Protein 4DS3 (pdb70)

Radius of gyration: 16.78 Å; Cα contacts (8 Å, |Δi|>4): 372; chains: 1; bounding box: 39×40×47 Å

Structure (mmCIF, N/CA/C/O backbone):
data_4DS3
#
_entry.id   4DS3
#
_cell.length_a   55.595
_cell.length_b   134.063
_cell.length_c   56.663
_cell.angle_alpha   90.000
_cell.angle_beta   90.000
_cell.angle_gamma   90.000
#
_symmetry.space_group_name_H-M   'C 2 2 21'
#
loop_
_entity.id
_entity.type
_entity.pdbx_description
1 polymer 'Phosphoribosylglycinamide formyltransferase'
2 non-polymer 'SULFATE ION'
3 non-polymer 'CHLORIDE ION'
4 non-polymer GLYCEROL
5 water water
#
loop_
_atom_site.group_PDB
_atom_site.id
_atom_site.type_symbol
_atom_site.label_atom_id
_atom_site.label_alt_id
_atom_site.label_comp_id
_atom_site.label_asym_id
_atom_site.label_entity_id
_atom_site.label_seq_id
_atom_site.pdbx_PDB_ins_code
_atom_site.Cartn_x
_atom_site.Cartn_y
_atom_site.Cartn_z
_atom_site.occupancy
_atom_site.B_iso_or_equiv
_atom_site.auth_seq_id
_atom_site.auth_comp_id
_atom_site.auth_asym_id
_atom_site.auth_atom_id
_atom_site.pdbx_PDB_model_num
ATOM 1 N N . LYS A 1 6 ? 15.593 3.944 45.186 1.00 59.01 2 LYS A N 1
ATOM 2 C CA . LYS A 1 6 ? 14.500 4.870 44.768 1.00 55.85 2 LYS A CA 1
ATOM 3 C C . LYS A 1 6 ? 14.837 5.583 43.433 1.00 52.06 2 LYS A C 1
ATOM 4 O O . LYS A 1 6 ? 15.870 6.269 43.336 1.00 52.87 2 LYS A O 1
ATOM 6 N N . ARG A 1 7 ? 13.971 5.398 42.420 1.00 46.20 3 ARG A N 1
ATOM 7 C CA . ARG A 1 7 ? 14.099 6.035 41.084 1.00 40.86 3 ARG A CA 1
ATOM 8 C C . ARG A 1 7 ? 13.924 7.568 41.131 1.00 38.20 3 ARG A C 1
ATOM 9 O O . ARG A 1 7 ? 13.179 8.087 41.952 1.00 37.38 3 ARG A O 1
ATOM 17 N N . ASN A 1 8 ? 14.583 8.293 40.229 1.00 34.80 4 ASN A N 1
ATOM 18 C CA . ASN A 1 8 ? 14.340 9.724 40.080 1.00 32.37 4 ASN A CA 1
ATOM 19 C C . ASN A 1 8 ? 12.946 10.026 39.574 1.00 29.01 4 ASN A C 1
ATOM 20 O O . ASN A 1 8 ? 12.496 9.399 38.637 1.00 29.12 4 ASN A O 1
ATOM 25 N N . ARG A 1 9 ? 12.217 10.924 40.238 1.00 26.41 5 ARG A N 1
ATOM 26 C CA . ARG A 1 9 ? 10.862 11.272 39.787 1.00 23.69 5 ARG A CA 1
ATOM 27 C C . ARG A 1 9 ? 10.998 12.384 38.715 1.00 22.75 5 ARG A C 1
ATOM 28 O O . ARG A 1 9 ? 11.655 13.452 38.960 1.00 22.25 5 ARG A O 1
ATOM 36 N N . VAL A 1 10 ? 10.389 12.132 37.560 1.00 21.61 6 VAL A N 1
ATOM 37 C CA . VAL A 1 10 ? 10.440 13.040 36.409 1.00 20.90 6 VAL A CA 1
ATOM 38 C C . VAL A 1 10 ? 9.081 13.608 36.009 1.00 20.70 6 VAL A C 1
ATOM 39 O O . VAL A 1 10 ? 8.046 12.869 35.928 1.00 21.22 6 VAL A O 1
ATOM 43 N N . VAL A 1 11 ? 9.050 14.927 35.733 1.00 19.53 7 VAL A N 1
ATOM 44 C CA . VAL A 1 11 ? 7.831 15.483 35.140 1.00 18.88 7 VAL A CA 1
ATOM 45 C C . VAL A 1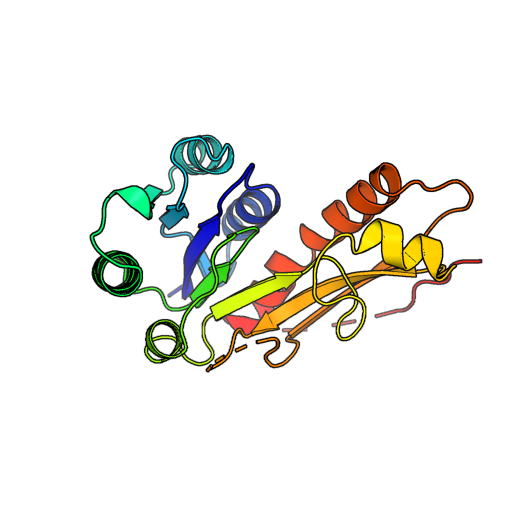 11 ? 8.198 15.937 33.740 1.00 18.29 7 VAL A C 1
ATOM 46 O O . VAL A 1 11 ? 9.270 16.564 33.556 1.00 20.01 7 VAL A O 1
ATOM 50 N N . ILE A 1 12 ? 7.431 15.520 32.738 1.00 18.79 8 ILE A N 1
ATOM 51 C CA . ILE A 1 12 ? 7.750 15.880 31.346 1.00 17.99 8 ILE A CA 1
ATOM 52 C C . ILE A 1 12 ? 6.796 16.993 30.957 1.00 19.88 8 ILE A C 1
ATOM 53 O O . ILE A 1 12 ? 5.587 16.869 31.247 1.00 20.65 8 ILE A O 1
ATOM 58 N N . PHE A 1 13 ? 7.302 18.048 30.279 1.00 20.89 9 PHE A N 1
ATOM 59 C CA . PHE A 1 13 ? 6.434 19.091 29.681 1.00 21.71 9 PHE A CA 1
ATOM 60 C C . PHE A 1 13 ? 6.346 18.944 28.175 1.00 22.51 9 PHE A C 1
ATOM 61 O O . PHE A 1 13 ? 7.396 18.692 27.471 1.00 20.28 9 PHE A O 1
ATOM 69 N N . ILE A 1 14 ? 5.111 19.151 27.648 1.00 18.54 10 ILE A N 1
ATOM 70 C CA . ILE A 1 14 ? 4.865 19.047 26.203 1.00 18.38 10 ILE A CA 1
ATOM 71 C C . ILE A 1 14 ? 3.905 20.163 25.792 1.00 19.25 10 ILE A C 1
ATOM 72 O O . ILE A 1 14 ? 3.231 20.831 26.639 1.00 19.45 10 ILE A O 1
ATOM 77 N N . SER A 1 15 ? 3.865 20.412 24.498 1.00 19.33 11 SER A N 1
ATOM 78 C CA . SER A 1 15 ? 2.801 21.270 23.981 1.00 22.19 11 SER A CA 1
ATOM 79 C C . SER A 1 15 ? 2.131 20.604 22.774 1.00 22.84 11 SER A C 1
ATOM 80 O O . SER A 1 15 ? 1.130 21.132 22.290 1.00 22.85 11 SER A O 1
ATOM 83 N N . GLY A 1 16 ? 2.729 19.519 22.255 1.00 22.63 12 GLY A N 1
ATOM 84 C CA . GLY A 1 16 ? 2.240 18.895 21.041 1.00 23.52 12 GLY A CA 1
ATOM 85 C C . GLY A 1 16 ? 2.087 17.401 21.123 1.00 23.70 12 GLY A C 1
ATOM 86 O O . GLY A 1 16 ? 1.582 16.879 22.120 1.00 21.96 12 GLY A O 1
ATOM 87 N N . GLY A 1 17 ? 2.473 16.707 20.030 1.00 23.89 13 GLY A N 1
ATOM 88 C CA . GLY A 1 17 ? 2.069 15.304 19.882 1.00 22.92 13 GLY A CA 1
ATOM 89 C C . GLY A 1 17 ? 2.764 14.388 20.888 1.00 21.37 13 GLY A C 1
ATOM 90 O O . GLY A 1 17 ? 2.344 13.235 21.056 1.00 22.31 13 GLY A O 1
ATOM 91 N N . GLY A 1 18 ? 3.883 14.831 21.451 1.00 21.96 14 GLY A N 1
ATOM 92 C CA . GLY A 1 18 ? 4.541 14.072 22.552 1.00 20.06 14 GLY A CA 1
ATOM 93 C C . GLY A 1 18 ? 5.376 12.869 22.097 1.00 18.58 14 GLY A C 1
ATOM 94 O O . GLY A 1 18 ? 5.419 11.901 22.782 1.00 20.51 14 GLY A O 1
ATOM 95 N N . SER A 1 19 ? 5.944 12.911 20.902 1.00 19.37 15 SER A N 1
ATOM 96 C CA . SER A 1 19 ? 6.777 11.768 20.399 1.00 20.03 15 SER A CA 1
ATOM 97 C C . SER A 1 19 ? 7.930 11.423 21.368 1.00 18.99 15 SER A C 1
ATOM 98 O O . SER A 1 19 ? 8.145 10.262 21.796 1.00 19.08 15 SER A O 1
ATOM 101 N N . ASN A 1 20 ? 8.706 12.442 21.708 1.00 20.03 16 ASN A N 1
ATOM 102 C CA . ASN A 1 20 ? 9.816 12.263 22.690 1.00 18.64 16 ASN A CA 1
ATOM 103 C C . ASN A 1 20 ? 9.314 11.972 24.102 1.00 19.06 16 ASN A C 1
ATOM 104 O O . ASN A 1 20 ? 9.925 11.188 24.818 1.00 17.37 16 ASN A O 1
ATOM 109 N N . MET A 1 21 ? 8.190 12.562 24.476 1.00 18.73 17 MET A N 1
ATOM 110 C CA . MET A 1 21 ? 7.562 12.238 25.770 1.00 18.05 17 MET A CA 1
ATOM 111 C C . MET A 1 21 ? 7.293 10.720 25.826 1.00 20.18 17 MET A C 1
ATOM 112 O O . MET A 1 21 ? 7.605 10.044 26.832 1.00 18.03 17 MET A O 1
ATOM 117 N N . GLU A 1 22 ? 6.718 10.203 24.741 1.00 19.51 18 GLU A N 1
ATOM 118 C CA . GLU A 1 22 ? 6.336 8.807 24.686 1.00 21.85 18 GLU A CA 1
ATOM 119 C C . GLU A 1 22 ? 7.603 7.944 24.668 1.00 19.88 18 GLU A C 1
ATOM 120 O O . GLU A 1 22 ? 7.645 6.944 25.308 1.00 19.89 18 GLU A O 1
ATOM 126 N N . ALA A 1 23 ? 8.653 8.376 23.983 1.00 20.61 19 ALA A N 1
ATOM 127 C CA . ALA A 1 23 ? 9.916 7.629 24.091 1.00 19.72 19 ALA A CA 1
ATOM 128 C C . ALA A 1 23 ? 10.471 7.507 25.528 1.00 19.74 19 ALA A C 1
ATOM 129 O O . ALA A 1 23 ? 11.034 6.462 25.895 1.00 17.95 19 ALA A O 1
ATOM 131 N N . LEU A 1 24 ? 10.432 8.608 26.282 1.00 19.69 20 LEU A N 1
ATOM 132 C CA . LEU A 1 24 ? 10.832 8.645 27.707 1.00 19.80 20 LEU A CA 1
ATOM 133 C C . LEU A 1 24 ? 9.963 7.705 28.569 1.00 20.13 20 LEU A C 1
ATOM 134 O O . LEU A 1 24 ? 10.510 6.905 29.350 1.00 18.34 20 LEU A O 1
ATOM 139 N N . ILE A 1 25 ? 8.662 7.760 28.344 1.00 19.87 21 ILE A N 1
ATOM 140 C CA . ILE A 1 25 ? 7.695 6.904 29.097 1.00 20.28 21 ILE A CA 1
ATOM 141 C C . ILE A 1 25 ? 8.013 5.448 28.785 1.00 21.13 21 ILE A C 1
ATOM 142 O O . ILE A 1 25 ? 8.121 4.634 29.690 1.00 21.67 21 ILE A O 1
ATOM 147 N N . ARG A 1 26 ? 8.228 5.137 27.513 1.00 19.25 22 ARG A N 1
ATOM 148 C CA . ARG A 1 26 ? 8.557 3.753 27.132 1.00 20.35 22 ARG A CA 1
ATOM 149 C C . ARG A 1 26 ? 9.867 3.260 27.736 1.00 20.81 22 ARG A C 1
ATOM 150 O O . ARG A 1 26 ? 9.917 2.196 28.384 1.00 20.28 22 ARG A O 1
ATOM 158 N N . ALA A 1 27 ? 10.905 4.082 27.637 1.00 18.39 23 ALA A N 1
ATOM 159 C CA . ALA A 1 27 ? 12.233 3.663 28.203 1.00 18.24 23 ALA A CA 1
ATOM 160 C C . ALA A 1 27 ? 12.153 3.450 29.696 1.00 19.33 23 ALA A C 1
ATOM 161 O O . ALA A 1 27 ? 12.826 2.536 30.210 1.00 17.69 23 ALA A O 1
ATOM 163 N N . ALA A 1 28 ? 11.368 4.281 30.395 1.00 19.92 24 ALA A N 1
ATOM 164 C CA . ALA A 1 28 ? 11.249 4.215 31.856 1.00 22.04 24 ALA A CA 1
ATOM 165 C C . ALA A 1 28 ? 10.485 2.966 32.329 1.00 21.06 24 ALA A C 1
ATOM 166 O O . ALA A 1 28 ? 10.471 2.649 33.521 1.00 22.70 24 ALA A O 1
ATOM 168 N N . GLN A 1 29 ? 9.821 2.230 31.440 1.00 20.82 25 GLN A N 1
ATOM 169 C CA . GLN A 1 29 ? 9.083 1.066 31.909 1.00 22.02 25 GLN A CA 1
ATOM 170 C C . GLN A 1 29 ? 10.093 -0.060 32.250 1.00 21.51 25 GLN A C 1
ATOM 171 O O . GLN A 1 29 ? 9.754 -0.992 33.022 1.00 19.85 25 GLN A O 1
ATOM 177 N N . ALA A 1 30 ? 11.279 -0.006 31.660 1.00 19.10 26 ALA A N 1
ATOM 178 C CA . ALA A 1 30 ? 12.260 -1.140 31.811 1.00 22.69 26 ALA A CA 1
ATOM 179 C C . ALA A 1 30 ? 12.701 -1.383 33.270 1.00 22.03 26 ALA A C 1
ATOM 180 O O . ALA A 1 30 ? 13.008 -0.410 33.974 1.00 24.38 26 ALA A O 1
ATOM 182 N N . PRO A 1 31 ? 12.878 -2.661 33.678 1.00 23.05 27 PRO A N 1
ATOM 183 C CA . PRO A 1 31 ? 13.426 -2.888 35.004 1.00 24.00 27 PRO A CA 1
ATOM 184 C C . PRO A 1 31 ? 14.762 -2.159 35.121 1.00 24.85 27 PRO A C 1
ATOM 185 O O . PRO A 1 31 ? 15.560 -2.198 34.175 1.00 23.70 27 PRO A O 1
ATOM 189 N N . GLY A 1 32 ? 14.976 -1.492 36.263 1.00 24.14 28 GLY A N 1
ATOM 190 C CA . GLY A 1 32 ? 16.261 -0.951 36.648 1.00 27.32 28 GLY A CA 1
ATOM 191 C C . GLY A 1 32 ? 16.519 0.392 36.016 1.00 28.09 28 GLY A C 1
ATOM 192 O O . GLY A 1 32 ? 17.562 0.993 36.285 1.00 26.47 28 GLY A O 1
ATOM 193 N N . PHE A 1 33 ? 15.579 0.888 35.198 1.00 26.97 29 PHE A N 1
ATOM 194 C CA . PHE A 1 33 ? 15.704 2.252 34.635 1.00 25.41 29 PHE A CA 1
ATOM 195 C C . PHE A 1 33 ? 15.673 3.272 35.810 1.00 28.15 29 PHE A C 1
ATOM 196 O O . PHE A 1 33 ? 14.800 3.167 36.680 1.00 26.37 29 PHE A O 1
ATOM 204 N N . PRO A 1 34 ? 16.630 4.241 35.862 1.00 25.00 30 PRO A N 1
ATOM 205 C CA . PRO A 1 34 ? 16.741 4.990 37.138 1.00 26.58 30 PRO A CA 1
ATOM 206 C C . PRO A 1 34 ? 15.837 6.193 37.285 1.00 27.84 30 PRO A C 1
ATOM 207 O O . PRO A 1 34 ? 16.133 7.071 38.119 1.00 31.42 30 PRO A O 1
ATOM 211 N N . ALA A 1 35 ? 14.724 6.215 36.560 1.00 24.62 31 ALA A N 1
ATOM 212 C CA . ALA A 1 35 ? 13.815 7.356 36.656 1.00 25.31 31 ALA A CA 1
ATOM 213 C C . ALA A 1 35 ? 12.369 6.785 36.523 1.00 27.75 31 ALA A C 1
ATOM 214 O O . ALA A 1 35 ? 12.161 5.659 35.976 1.00 27.47 31 ALA A O 1
ATOM 216 N N . GLU A 1 36 ? 11.406 7.435 37.160 1.00 25.93 32 GLU A N 1
ATOM 217 C CA . GLU A 1 36 ? 10.005 7.138 36.799 1.00 27.74 32 GLU A CA 1
ATOM 218 C C . GLU A 1 36 ? 9.258 8.397 36.357 1.00 25.11 32 GLU A C 1
ATOM 219 O O . GLU A 1 36 ? 9.529 9.517 36.860 1.00 24.86 32 GLU A O 1
ATOM 225 N N . ILE A 1 37 ? 8.343 8.227 35.408 1.00 23.49 33 ILE A N 1
ATOM 226 C CA . ILE A 1 37 ? 7.639 9.392 34.928 1.00 21.79 33 ILE A CA 1
ATOM 227 C C . ILE A 1 37 ? 6.429 9.608 35.830 1.00 22.75 33 ILE A C 1
ATOM 228 O O . ILE A 1 37 ? 5.420 8.837 35.773 1.00 22.89 33 ILE A O 1
ATOM 233 N N . VAL A 1 38 ? 6.460 10.650 36.642 1.00 23.27 34 VAL A N 1
ATOM 234 C CA . VAL A 1 38 ? 5.289 10.853 37.520 1.00 23.26 34 VAL A CA 1
ATOM 235 C C . VAL A 1 38 ? 4.148 11.738 36.992 1.00 22.52 34 VAL A C 1
ATOM 236 O O . VAL A 1 38 ? 3.044 11.718 37.558 1.00 20.90 34 VAL A O 1
ATOM 240 N N . ALA A 1 39 ? 4.393 12.525 35.958 1.00 19.92 35 ALA A N 1
ATOM 241 C CA . ALA A 1 39 ? 3.325 13.332 35.370 1.00 19.30 35 ALA A CA 1
ATOM 242 C C . ALA A 1 39 ? 3.807 13.919 34.065 1.00 19.00 35 ALA A C 1
ATOM 243 O O . ALA A 1 39 ? 5.041 14.080 33.851 1.00 19.21 35 ALA A O 1
ATOM 245 N N . VAL A 1 40 ? 2.846 14.274 33.217 1.00 20.12 36 VAL A N 1
ATOM 246 C CA . VAL A 1 40 ? 3.106 15.060 31.998 1.00 18.53 36 VAL A CA 1
ATOM 247 C C . VAL A 1 40 ? 2.247 16.318 32.140 1.00 19.99 36 VAL A C 1
ATOM 248 O O . VAL A 1 40 ? 1.023 16.214 32.344 1.00 22.48 36 VAL A O 1
ATOM 252 N N . PHE A 1 41 ? 2.895 17.474 32.018 1.00 19.11 37 PHE A N 1
ATOM 253 C CA . PHE A 1 41 ? 2.253 18.794 32.020 1.00 20.08 37 PHE A CA 1
ATOM 254 C C . PHE A 1 41 ? 2.228 19.389 30.601 1.00 19.60 37 PHE A C 1
ATOM 255 O O . PHE A 1 41 ? 3.161 19.172 29.797 1.00 19.56 37 PHE A O 1
ATOM 263 N N . SER A 1 42 ? 1.138 20.092 30.287 1.00 19.10 38 SER A N 1
ATOM 264 C CA . SER A 1 42 ? 0.999 20.754 29.005 1.00 20.09 38 SER A CA 1
ATOM 265 C C . SER A 1 42 ? 0.387 22.119 29.199 1.00 22.16 38 SER A C 1
ATOM 266 O O . SER A 1 42 ? -0.397 22.341 30.134 1.00 22.75 38 SER A O 1
ATOM 269 N N . ASP A 1 43 ? 0.782 23.030 28.334 1.00 21.66 39 ASP A N 1
ATOM 270 C CA . ASP A 1 43 ? 0.136 24.328 28.267 1.00 25.04 39 ASP A CA 1
ATOM 271 C C . ASP A 1 43 ? -1.040 24.310 27.264 1.00 25.88 39 ASP A C 1
ATOM 272 O O . ASP A 1 43 ? -1.748 25.343 27.134 1.00 28.29 39 ASP A O 1
ATOM 277 N N . LYS A 1 44 ? -1.289 23.152 26.622 1.00 23.73 40 LYS A N 1
ATOM 278 C CA . LYS A 1 44 ? -2.348 23.054 25.592 1.00 24.93 40 LYS A CA 1
ATOM 279 C C . LYS A 1 44 ? -3.227 21.791 25.849 1.00 26.49 40 LYS A C 1
ATOM 280 O O . LYS A 1 44 ? -2.721 20.668 25.943 1.00 23.84 40 LYS A O 1
ATOM 286 N N . ALA A 1 45 ? -4.557 21.971 25.928 1.00 23.98 41 ALA A N 1
ATOM 287 C CA . ALA A 1 45 ? -5.410 20.818 26.160 1.00 25.77 41 ALA A CA 1
ATOM 288 C C . ALA A 1 45 ? -5.453 19.950 24.919 1.00 25.94 41 ALA A C 1
ATOM 289 O O . ALA A 1 45 ? -5.723 18.762 24.996 1.00 29.07 41 ALA A O 1
ATOM 291 N N . GLU A 1 46 ? -5.095 20.507 23.756 1.00 23.88 42 GLU A N 1
ATOM 292 C CA . GLU A 1 46 ? -5.277 19.741 22.517 1.00 26.21 42 GLU A CA 1
ATOM 293 C C . GLU A 1 46 ? -3.989 18.943 22.221 1.00 24.36 42 GLU A C 1
ATOM 294 O O . GLU A 1 46 ? -3.933 18.231 21.267 1.00 25.74 42 GLU A O 1
ATOM 300 N N . ALA A 1 47 ? -2.950 19.125 23.020 1.00 22.20 43 ALA A N 1
ATOM 301 C CA . ALA A 1 47 ? -1.684 18.382 22.818 1.00 22.31 43 ALA A CA 1
ATOM 302 C C . ALA A 1 47 ? -1.902 16.896 22.743 1.00 22.06 43 ALA A C 1
ATOM 303 O O . ALA A 1 47 ? -2.402 16.300 23.713 1.00 22.55 43 ALA A O 1
ATOM 305 N N . GLY A 1 48 ? -1.593 16.301 21.586 1.00 22.62 44 GLY A N 1
ATOM 306 C CA . GLY A 1 48 ? -1.754 14.830 21.378 1.00 23.62 44 GLY A CA 1
ATOM 307 C C . GLY A 1 48 ? -1.025 13.922 22.380 1.00 24.18 44 GLY A C 1
ATOM 308 O O . GLY A 1 48 ? -1.402 12.740 22.561 1.00 26.22 44 GLY A O 1
ATOM 309 N N . GLY A 1 49 ? 0.033 14.450 23.001 1.00 22.17 45 GLY A N 1
ATOM 310 C CA . GLY A 1 49 ? 0.806 13.684 24.020 1.00 20.36 45 GLY A CA 1
ATOM 311 C C . GLY A 1 49 ? 0.025 13.351 25.276 1.00 21.80 45 GLY A C 1
ATOM 312 O O . GLY A 1 49 ? 0.348 12.386 25.971 1.00 22.00 45 GLY A O 1
ATOM 313 N N . LEU A 1 50 ? -0.979 14.165 25.6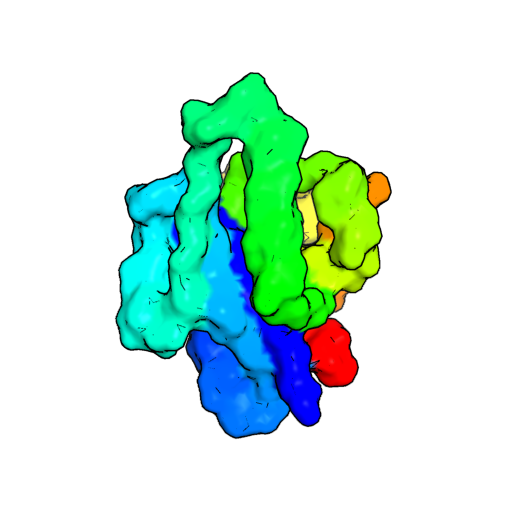06 1.00 20.39 46 LEU A N 1
ATOM 314 C CA . LEU A 1 50 ? -1.744 13.922 26.794 1.00 22.11 46 LEU A CA 1
ATOM 315 C C . LEU A 1 50 ? -2.486 12.608 26.762 1.00 24.84 46 LEU A C 1
ATOM 316 O O . LEU A 1 50 ? -2.473 11.878 27.752 1.00 25.32 46 LEU A O 1
ATOM 321 N N . ALA A 1 51 ? -3.164 12.341 25.649 1.00 25.06 47 ALA A N 1
ATOM 322 C CA . ALA A 1 51 ? -3.943 11.099 25.493 1.00 27.27 47 ALA A CA 1
ATOM 323 C C . ALA A 1 51 ? -2.994 9.917 25.595 1.00 28.02 47 ALA A C 1
ATOM 324 O O . ALA A 1 51 ? -3.365 8.873 26.186 1.00 27.70 47 ALA A O 1
ATOM 326 N N . LYS A 1 52 ? -1.799 10.076 25.006 1.00 26.99 48 LYS A N 1
ATOM 327 C CA . LYS A 1 52 ? -0.810 9.011 25.049 1.00 28.13 48 LYS A CA 1
ATOM 328 C C . LYS A 1 52 ? -0.349 8.747 26.456 1.00 25.75 48 LYS A C 1
ATOM 329 O O . LYS A 1 52 ? -0.313 7.585 26.852 1.00 26.33 48 LYS A O 1
ATOM 335 N N . ALA A 1 53 ? -0.068 9.820 27.221 1.00 24.06 49 ALA A N 1
ATOM 336 C CA . ALA A 1 53 ? 0.355 9.698 28.642 1.00 22.29 49 ALA A CA 1
ATOM 337 C C . ALA A 1 53 ? -0.737 8.984 29.467 1.00 24.63 49 ALA A C 1
ATOM 338 O O . ALA A 1 53 ? -0.432 8.079 30.312 1.00 25.56 49 ALA A O 1
ATOM 340 N N . GLU A 1 54 ? -1.967 9.445 29.300 1.00 26.44 50 GLU A N 1
ATOM 341 C CA . GLU A 1 54 ? -3.149 8.858 30.008 1.00 32.36 50 GLU A CA 1
ATOM 342 C C . GLU A 1 54 ? -3.290 7.389 29.696 1.00 34.02 50 GLU A C 1
ATOM 343 O O . GLU A 1 54 ? -3.463 6.600 30.605 1.00 37.61 50 GLU A O 1
ATOM 349 N N . ALA A 1 55 ? -3.144 6.997 28.439 1.00 32.54 51 ALA A N 1
ATOM 350 C CA . ALA A 1 55 ? -3.256 5.574 28.115 1.00 32.65 51 ALA A CA 1
ATOM 351 C C . ALA A 1 55 ? -2.161 4.713 28.774 1.00 34.57 51 ALA A C 1
ATOM 352 O O . ALA A 1 55 ? -2.380 3.523 29.042 1.00 33.73 51 ALA A O 1
ATOM 354 N N . ALA A 1 56 ? -0.977 5.296 29.029 1.00 32.47 52 ALA A N 1
ATOM 355 C CA . ALA A 1 56 ? 0.108 4.574 29.685 1.00 33.92 52 ALA A CA 1
ATOM 356 C C . ALA A 1 56 ? 0.032 4.715 31.221 1.00 34.38 52 ALA A C 1
ATOM 357 O O . ALA A 1 56 ? 0.949 4.307 31.950 1.00 39.30 52 ALA A O 1
ATOM 359 N N . GLY A 1 57 ? -1.046 5.316 31.699 1.00 33.28 53 GLY A N 1
ATOM 360 C CA . GLY A 1 57 ? -1.292 5.472 33.123 1.00 34.77 53 GLY A CA 1
ATOM 361 C C . GLY A 1 57 ? -0.500 6.555 33.858 1.00 36.48 53 GLY A C 1
ATOM 362 O O . GLY A 1 57 ? -0.313 6.452 35.073 1.00 38.21 53 GLY A O 1
ATOM 363 N N . ILE A 1 58 ? -0.099 7.625 33.160 1.00 30.66 54 ILE A N 1
ATOM 364 C CA . ILE A 1 58 ? 0.672 8.725 33.781 1.00 27.66 54 ILE A CA 1
ATOM 365 C C . ILE A 1 58 ? -0.305 9.880 34.072 1.00 26.49 54 ILE A C 1
ATOM 366 O O . ILE A 1 58 ? -1.086 10.245 33.210 1.00 27.57 54 ILE A O 1
ATOM 371 N N . ALA A 1 59 ? -0.277 10.437 35.274 1.00 26.63 55 ALA A N 1
ATOM 372 C CA . ALA A 1 59 ? -1.109 11.592 35.598 1.00 27.58 55 ALA A CA 1
ATOM 373 C C . ALA A 1 59 ? -0.765 12.749 34.629 1.00 27.13 55 ALA A C 1
ATOM 374 O O . ALA A 1 59 ? 0.389 12.875 34.246 1.00 25.69 55 ALA A O 1
ATOM 376 N N . THR A 1 60 ? -1.765 13.567 34.246 1.00 24.10 56 THR A N 1
ATOM 377 C CA . THR A 1 60 ? -1.548 14.715 33.347 1.00 23.36 56 THR A CA 1
ATOM 378 C C . THR A 1 60 ? -2.164 15.966 33.911 1.00 24.49 56 THR A C 1
ATOM 379 O O . THR A 1 60 ? -3.166 15.916 34.687 1.00 22.65 56 THR A O 1
ATOM 383 N N . GLN A 1 61 ? -1.588 17.111 33.546 1.00 23.42 57 GLN A N 1
ATOM 384 C CA . GLN A 1 61 ? -2.069 18.367 34.064 1.00 25.62 57 GLN A CA 1
ATOM 385 C C . GLN A 1 61 ? -1.969 19.408 32.933 1.00 24.55 57 GLN A C 1
ATOM 386 O O . GLN A 1 61 ? -0.949 19.464 32.253 1.00 25.62 57 GLN A O 1
ATOM 392 N N . VAL A 1 62 ? -3.013 20.191 32.706 1.00 22.81 58 VAL A N 1
ATOM 393 C CA . VAL A 1 62 ? -2.971 21.295 31.754 1.00 20.60 58 VAL A CA 1
ATOM 394 C C . VAL A 1 62 ? -3.062 22.648 32.490 1.00 24.22 58 VAL A C 1
ATOM 395 O O . VAL A 1 62 ? -3.937 22.840 33.320 1.00 22.11 58 VAL A O 1
ATOM 399 N N . PHE A 1 63 ? -2.172 23.581 32.197 1.00 25.00 59 PHE A N 1
ATOM 400 C CA . PHE A 1 63 ? -2.266 24.936 32.712 1.00 26.43 59 PHE A CA 1
ATOM 401 C C . PHE A 1 63 ? -2.232 25.817 31.450 1.00 27.83 59 PHE A C 1
ATOM 402 O O . PHE A 1 63 ? -1.187 25.938 30.801 1.00 25.63 59 PHE A O 1
ATOM 410 N N . LYS A 1 64 ? -3.368 26.418 31.065 1.00 25.86 60 LYS A N 1
ATOM 411 C CA . LYS A 1 64 ? -3.397 27.271 29.843 1.00 24.89 60 LYS A CA 1
ATOM 412 C C . LYS A 1 64 ? -2.953 28.687 30.240 1.00 24.82 60 LYS A C 1
ATOM 413 O O . LYS A 1 64 ? -3.426 29.212 31.261 1.00 22.55 60 LYS A O 1
ATOM 419 N N . ARG A 1 65 ? -2.063 29.298 29.443 1.00 23.52 61 ARG A N 1
ATOM 420 C CA . ARG A 1 65 ? -1.623 30.692 29.731 1.00 25.58 61 ARG A CA 1
ATOM 421 C C . ARG A 1 65 ? -2.800 31.619 29.844 1.00 25.00 61 ARG A C 1
ATOM 422 O O . ARG A 1 65 ? -2.825 32.486 30.754 1.00 26.79 61 ARG A O 1
ATOM 430 N N . LYS A 1 66 ? -3.803 31.438 28.939 1.00 26.15 62 LYS A N 1
ATOM 431 C CA . LYS A 1 66 ? -4.996 32.316 28.900 1.00 26.47 62 LYS A CA 1
ATOM 432 C C . LYS A 1 66 ? -5.794 32.271 30.164 1.00 26.01 62 LYS A C 1
ATOM 433 O O . LYS A 1 66 ? -6.617 33.164 30.364 1.00 30.07 62 LYS A O 1
ATOM 435 N N . ASP A 1 67 ? -5.563 31.284 31.031 1.00 26.27 63 ASP A N 1
ATOM 436 C CA . ASP A 1 67 ? -6.347 31.214 32.289 1.00 28.98 63 ASP A CA 1
ATOM 437 C C . ASP A 1 67 ? -5.787 31.984 33.478 1.00 30.11 63 ASP A C 1
ATOM 438 O O . ASP A 1 67 ? -6.384 31.968 34.601 1.00 30.00 63 ASP A O 1
ATOM 443 N N . PHE A 1 68 ? -4.670 32.670 33.241 1.00 26.28 64 PHE A N 1
ATOM 444 C CA . PHE A 1 68 ? -4.011 33.488 34.254 1.00 26.77 64 PHE A CA 1
ATOM 445 C C . PHE A 1 68 ? -3.842 34.928 33.796 1.00 29.02 64 PHE A C 1
ATOM 446 O O . PHE A 1 68 ? -3.780 35.208 32.566 1.00 25.32 64 PHE A O 1
ATOM 454 N N . ALA A 1 69 ? -3.728 35.803 34.791 1.00 27.33 65 ALA A N 1
ATOM 455 C CA . ALA A 1 69 ? -3.709 37.248 34.591 1.00 29.76 65 ALA A CA 1
ATOM 456 C C . ALA A 1 69 ? -2.323 37.704 34.118 1.00 30.22 65 ALA A C 1
ATOM 457 O O . ALA A 1 69 ? -2.144 38.852 33.668 1.00 27.05 65 ALA A O 1
ATOM 459 N N . SER A 1 70 ? -1.324 36.804 34.220 1.00 27.65 66 SER A N 1
ATOM 460 C CA . SER A 1 70 ? 0.001 37.194 33.772 1.00 26.26 66 SER A CA 1
ATOM 461 C C . SER A 1 70 ? 0.824 35.958 33.601 1.00 24.94 66 SER A C 1
ATOM 462 O O . SER A 1 70 ? 0.423 34.873 34.050 1.00 23.90 66 SER A O 1
ATOM 465 N N . LYS A 1 71 ? 1.976 36.087 32.929 1.00 22.80 67 LYS A N 1
ATOM 466 C CA . LYS A 1 71 ? 2.882 34.933 32.791 1.00 25.24 67 LYS A CA 1
ATOM 467 C C . LYS A 1 71 ? 3.409 34.425 34.180 1.00 23.48 67 LYS A C 1
ATOM 468 O O . LYS A 1 71 ? 3.571 33.207 34.444 1.00 22.65 67 LYS A O 1
ATOM 474 N N . GLU A 1 72 ? 3.653 35.362 35.072 1.00 24.87 68 GLU A N 1
ATOM 475 C CA . GLU A 1 72 ? 4.087 34.997 36.417 1.00 26.34 68 GLU A CA 1
ATOM 476 C C . GLU A 1 72 ? 3.048 34.176 37.106 1.00 23.88 68 GLU A C 1
ATOM 477 O O . GLU A 1 72 ? 3.428 33.221 37.744 1.00 26.19 68 GLU A O 1
ATOM 483 N N . ALA A 1 73 ? 1.776 34.574 37.052 1.00 22.35 69 ALA A N 1
ATOM 484 C CA . ALA A 1 73 ? 0.713 33.724 37.679 1.00 25.27 69 ALA A CA 1
ATOM 485 C C . ALA A 1 73 ? 0.582 32.323 37.061 1.00 22.77 69 ALA A C 1
ATOM 486 O O . ALA A 1 73 ? 0.318 31.317 37.756 1.00 22.87 69 ALA A O 1
ATOM 488 N N . HIS A 1 74 ? 0.799 32.251 35.764 1.00 21.93 70 HIS A N 1
ATOM 489 C CA . HIS A 1 74 ? 0.880 30.976 35.083 1.00 22.13 70 HIS A CA 1
ATOM 490 C C . HIS A 1 74 ? 2.057 30.150 35.621 1.00 20.29 70 HIS A C 1
ATOM 491 O O . HIS A 1 74 ? 1.870 28.977 35.925 1.00 18.86 70 HIS A O 1
ATOM 498 N N . GLU A 1 75 ? 3.286 30.718 35.707 1.00 19.88 71 GLU A N 1
ATOM 499 C CA . GLU A 1 75 ? 4.434 29.934 36.221 1.00 20.20 71 GLU A CA 1
ATOM 500 C C . GLU A 1 75 ? 4.240 29.593 37.674 1.00 22.31 71 GLU A C 1
ATOM 501 O O . GLU A 1 75 ? 4.644 28.484 38.133 1.00 22.41 71 GLU A O 1
ATOM 507 N N . ASP A 1 76 ? 3.575 30.509 38.410 1.00 20.46 72 ASP A N 1
ATOM 508 C CA . ASP A 1 76 ? 3.318 30.244 39.800 1.00 22.02 72 ASP A CA 1
ATOM 509 C C . ASP A 1 76 ? 2.406 29.001 40.005 1.00 22.44 72 ASP A C 1
ATOM 510 O O . ASP A 1 76 ? 2.676 28.199 40.910 1.00 21.14 7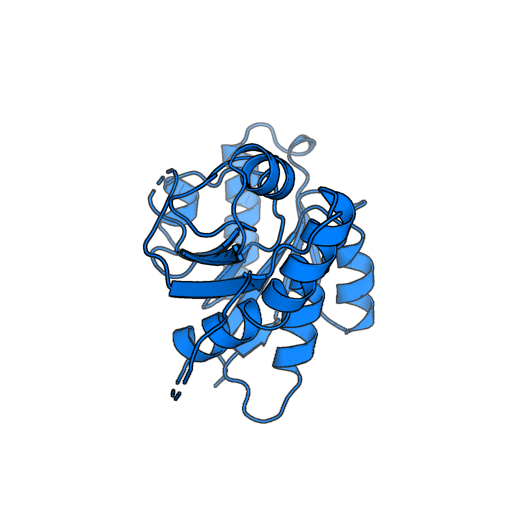2 ASP A O 1
ATOM 515 N N . ALA A 1 77 ? 1.375 28.856 39.175 1.00 21.70 73 ALA A N 1
ATOM 516 C CA . ALA A 1 77 ? 0.445 27.728 39.293 1.00 20.61 73 ALA A CA 1
ATOM 517 C C . ALA A 1 77 ? 1.261 26.476 38.958 1.00 19.84 73 ALA A C 1
ATOM 518 O O . ALA A 1 77 ? 1.165 25.451 39.641 1.00 18.97 73 ALA A O 1
ATOM 520 N N . ILE A 1 78 ? 2.056 26.562 37.895 1.00 18.89 74 ILE A N 1
ATOM 521 C CA . ILE A 1 78 ? 2.849 25.371 37.507 1.00 18.66 74 ILE A CA 1
ATOM 522 C C . ILE A 1 78 ? 3.808 24.954 38.609 1.00 20.96 74 ILE A C 1
ATOM 523 O O . ILE A 1 78 ? 3.937 23.752 38.878 1.00 21.47 74 ILE A O 1
ATOM 528 N N . LEU A 1 79 ? 4.501 25.914 39.236 1.00 21.33 75 LEU A N 1
ATOM 529 C CA . LEU A 1 79 ? 5.483 25.583 40.287 1.00 19.37 75 LEU A CA 1
ATOM 530 C C . LEU A 1 79 ? 4.806 24.952 41.497 1.00 21.19 75 LEU A C 1
ATOM 531 O O . LEU A 1 79 ? 5.353 24.028 42.141 1.00 2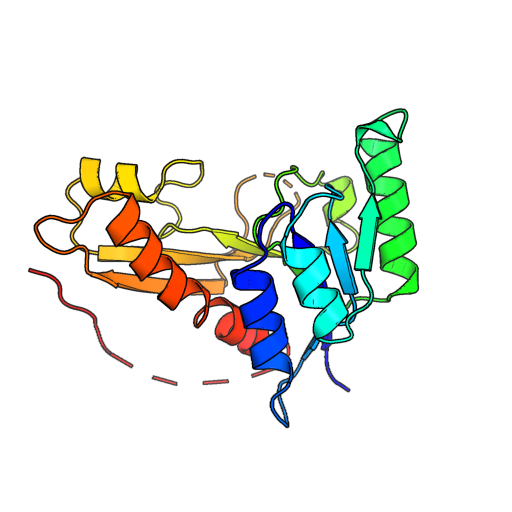1.72 75 LEU A O 1
ATOM 536 N N . ALA A 1 80 ? 3.596 25.429 41.808 1.00 21.93 76 ALA A N 1
ATOM 537 C CA . ALA A 1 80 ? 2.907 24.947 43.011 1.00 20.89 76 ALA A CA 1
ATOM 538 C C . ALA A 1 80 ? 2.513 23.477 42.742 1.00 21.98 76 ALA A C 1
ATOM 539 O O . ALA A 1 80 ? 2.690 22.586 43.625 1.00 21.47 76 ALA A O 1
ATOM 541 N N . ALA A 1 81 ? 2.040 23.233 41.510 1.00 21.56 77 ALA A N 1
ATOM 542 C CA . ALA A 1 81 ? 1.621 21.886 41.039 1.00 23.49 77 ALA A CA 1
ATOM 543 C C . ALA A 1 81 ? 2.855 20.948 41.028 1.00 24.06 77 ALA A C 1
ATOM 544 O O . ALA A 1 81 ? 2.780 19.764 41.460 1.00 24.67 77 ALA A O 1
ATOM 546 N N . LEU A 1 82 ? 3.989 21.476 40.542 1.00 22.99 78 LEU A N 1
ATOM 547 C CA . LEU A 1 82 ? 5.226 20.672 40.576 1.00 22.40 78 LEU A CA 1
ATOM 548 C C . LEU A 1 82 ? 5.562 20.306 41.968 1.00 25.27 78 LEU A C 1
ATOM 549 O O . LEU A 1 82 ? 5.987 19.181 42.252 1.00 22.51 78 LEU A O 1
ATOM 554 N N . ASP A 1 83 ? 5.376 21.245 42.872 1.00 24.56 79 ASP A N 1
ATOM 555 C CA . ASP A 1 83 ? 5.824 20.987 44.242 1.00 29.13 79 ASP A CA 1
ATOM 556 C C . ASP A 1 83 ? 5.115 19.802 44.900 1.00 27.00 79 ASP A C 1
ATOM 557 O O . ASP A 1 83 ? 5.758 18.994 45.620 1.00 27.66 79 ASP A O 1
ATOM 562 N N . VAL A 1 84 ? 3.839 19.611 44.568 1.00 25.38 80 VAL A N 1
ATOM 563 C CA . VAL A 1 84 ? 3.087 18.500 45.108 1.00 26.33 80 VAL A CA 1
ATOM 564 C C . VAL A 1 84 ? 3.618 17.146 44.525 1.00 28.89 80 VAL A C 1
ATOM 565 O O . VAL A 1 84 ? 3.560 16.099 45.190 1.00 26.25 80 VAL A O 1
ATOM 569 N N . LEU A 1 85 ? 4.148 17.172 43.311 1.00 25.21 81 LEU A N 1
ATOM 570 C CA . LEU A 1 85 ? 4.729 15.977 42.721 1.00 26.31 81 LEU A CA 1
ATOM 571 C C . LEU A 1 85 ? 6.173 15.736 43.121 1.00 26.58 81 LEU A C 1
ATOM 572 O O . LEU A 1 85 ? 6.680 14.639 42.841 1.00 26.77 81 LEU A O 1
ATOM 577 N N . LYS A 1 86 ? 6.860 16.738 43.707 1.00 24.18 82 LYS A N 1
ATOM 578 C CA . LYS A 1 86 ? 8.247 16.479 44.158 1.00 24.97 82 LYS A CA 1
ATOM 579 C C . LYS A 1 86 ? 9.135 15.903 43.020 1.00 26.22 82 LYS A C 1
ATOM 580 O O . LYS A 1 86 ? 9.837 14.881 43.200 1.00 28.07 82 LYS A O 1
ATOM 586 N N . PRO A 1 87 ? 9.139 16.554 41.861 1.00 23.17 83 PRO A N 1
ATOM 587 C CA . PRO A 1 87 ? 10.088 15.979 40.861 1.00 24.16 83 PRO A CA 1
ATOM 588 C C . PRO A 1 87 ? 11.541 16.196 41.246 1.00 23.83 83 PRO A C 1
ATOM 589 O O . PRO A 1 87 ? 11.870 17.230 41.872 1.00 24.02 83 PRO A O 1
ATOM 593 N N . ASP A 1 88 ? 12.383 15.241 40.854 1.00 23.15 84 ASP A N 1
ATOM 594 C CA . ASP A 1 88 ? 13.827 15.385 40.910 1.00 24.81 84 ASP A CA 1
ATOM 595 C C . ASP A 1 88 ? 14.410 15.948 39.609 1.00 23.36 84 ASP A C 1
ATOM 596 O O . ASP A 1 88 ? 15.514 16.526 39.594 1.00 22.63 84 ASP A O 1
ATOM 601 N N . ILE A 1 89 ? 13.694 15.730 38.510 1.00 23.04 85 ILE A N 1
ATOM 602 C CA . ILE A 1 89 ? 14.179 16.076 37.179 1.00 20.59 85 ILE A CA 1
ATOM 603 C C . ILE A 1 89 ? 12.940 16.521 36.390 1.00 21.19 85 ILE A C 1
ATOM 604 O O . ILE A 1 89 ? 11.839 15.905 36.451 1.00 23.77 85 ILE A O 1
ATOM 609 N N . ILE A 1 90 ? 13.109 17.589 35.639 1.00 20.21 86 ILE A N 1
ATOM 610 C CA . ILE A 1 90 ? 12.039 18.037 34.759 1.00 20.25 86 ILE A CA 1
ATOM 611 C C . ILE A 1 90 ? 12.554 17.903 33.326 1.00 20.66 86 ILE A C 1
ATOM 612 O O . ILE A 1 90 ? 13.641 18.435 32.993 1.00 18.40 86 ILE A O 1
ATOM 617 N N . CYS A 1 91 ? 11.812 17.181 32.448 1.00 19.08 87 CYS A N 1
ATOM 618 C CA . CYS A 1 91 ? 12.262 17.075 31.033 1.00 18.43 87 CYS A CA 1
ATOM 619 C C . CYS A 1 91 ? 11.318 17.873 30.083 1.00 19.37 87 CYS A C 1
ATOM 620 O O . CYS A 1 91 ? 10.124 17.562 30.028 1.00 17.96 87 CYS A O 1
ATOM 623 N N . LEU A 1 92 ? 11.855 18.821 29.307 1.00 16.74 88 LEU A N 1
ATOM 624 C CA . LEU A 1 92 ? 10.995 19.531 28.325 1.00 18.54 88 LEU A CA 1
ATOM 625 C C . LEU A 1 92 ? 11.105 18.715 27.037 1.00 19.81 88 LEU A C 1
ATOM 626 O O . LEU A 1 92 ? 12.222 18.250 26.684 1.00 20.61 88 LEU A O 1
ATOM 631 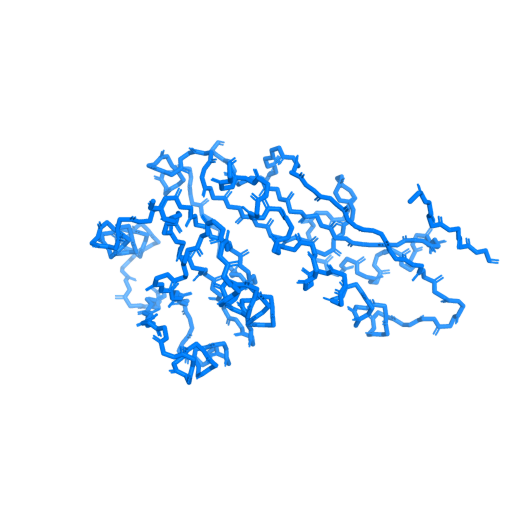N N . ALA A 1 93 ? 9.956 18.404 26.448 1.00 18.52 89 ALA A N 1
ATOM 632 C CA . ALA A 1 93 ? 9.939 17.529 25.284 1.00 19.30 89 ALA A CA 1
ATOM 633 C C . ALA A 1 93 ? 8.911 18.181 24.301 1.00 21.23 89 ALA A C 1
ATOM 634 O O . ALA A 1 93 ? 7.767 17.694 24.163 1.00 21.47 89 ALA A O 1
ATOM 636 N N . GLY A 1 94 ? 9.312 19.310 23.681 1.00 19.22 90 GLY A N 1
ATOM 637 C CA . GLY A 1 94 ? 8.465 20.055 22.694 1.00 24.47 90 GLY A CA 1
ATOM 638 C C . GLY A 1 94 ? 7.570 21.061 23.451 1.00 22.54 90 GLY A C 1
ATOM 639 O O . GLY A 1 94 ? 6.536 21.487 22.971 1.00 23.96 90 GLY A O 1
ATOM 640 N N . TYR A 1 95 ? 7.971 21.462 24.626 1.00 21.47 91 TYR A N 1
ATOM 641 C CA . TYR A 1 95 ? 7.192 22.490 25.335 1.00 21.93 91 TYR A CA 1
ATOM 642 C C . TYR A 1 95 ? 7.512 23.849 24.712 1.00 25.41 91 TYR A C 1
ATOM 643 O O . TYR A 1 95 ? 8.685 24.269 24.659 1.00 26.12 91 TYR A O 1
ATOM 652 N N . MET A 1 96 ? 6.485 24.595 24.353 1.00 24.94 92 MET A N 1
ATOM 653 C CA . MET A 1 96 ? 6.715 25.782 23.544 1.00 30.23 92 MET A CA 1
ATOM 654 C C . MET A 1 96 ? 6.666 27.145 24.231 1.00 33.47 92 MET A C 1
ATOM 655 O O . MET A 1 96 ? 6.244 28.118 23.599 1.00 39.68 92 MET A O 1
ATOM 660 N N . ARG A 1 97 ? 7.047 27.221 25.496 1.00 28.17 93 ARG A N 1
ATOM 661 C CA . ARG A 1 97 ? 6.952 28.443 26.239 1.00 27.69 93 ARG A CA 1
ATOM 662 C C . ARG A 1 97 ? 8.319 28.633 26.809 1.00 28.29 93 ARG A C 1
ATOM 663 O O . ARG A 1 97 ? 8.972 27.648 27.115 1.00 28.68 93 ARG A O 1
ATOM 671 N N . LEU A 1 98 ? 8.732 29.883 26.957 1.00 27.22 94 LEU A N 1
ATOM 672 C CA . LEU A 1 98 ? 10.045 30.184 27.566 1.00 30.22 94 LEU A CA 1
ATOM 673 C C . LEU A 1 98 ? 9.898 30.150 29.107 1.00 30.79 94 LEU A C 1
ATOM 674 O O . LEU A 1 98 ? 8.959 30.707 29.660 1.00 30.66 94 LEU A O 1
ATOM 676 N N . LEU A 1 99 ? 10.801 29.468 29.787 1.00 25.95 95 LEU A N 1
ATOM 677 C CA . LEU A 1 99 ? 10.821 29.471 31.256 1.00 26.70 95 LEU A CA 1
ATOM 678 C C . LEU A 1 99 ? 11.622 30.676 31.769 1.00 25.89 95 LEU A C 1
ATOM 679 O O . LEU A 1 99 ? 12.751 30.895 31.315 1.00 27.74 95 LEU A O 1
ATOM 684 N N . SER A 1 100 ? 11.057 31.458 32.682 1.00 25.29 96 SER A N 1
ATOM 685 C CA . SER A 1 100 ? 11.805 32.560 33.307 1.00 26.90 96 SER A CA 1
ATOM 686 C C . SER A 1 100 ? 12.925 32.000 34.224 1.00 27.58 96 SER A C 1
ATOM 687 O O . SER A 1 100 ? 12.912 30.834 34.604 1.00 23.70 96 SER A O 1
ATOM 690 N N . GLY A 1 101 ? 13.931 32.830 34.492 1.00 28.71 97 GLY A N 1
ATOM 691 C CA . GLY A 1 101 ? 14.988 32.478 35.461 1.00 29.47 97 GLY A CA 1
ATOM 692 C C . GLY A 1 101 ? 14.366 32.184 36.797 1.00 29.10 97 GLY A C 1
ATOM 693 O O . GLY A 1 101 ? 14.794 31.296 37.568 1.00 28.88 97 GLY A O 1
ATOM 694 N N . ARG A 1 102 ? 13.301 32.914 37.073 1.00 26.75 98 ARG A N 1
ATOM 695 C CA . ARG A 1 102 ? 12.586 32.714 38.288 1.00 27.39 98 ARG A CA 1
ATOM 696 C C . ARG A 1 102 ? 11.971 31.331 38.386 1.00 26.10 98 ARG A C 1
ATOM 697 O O . ARG A 1 102 ? 11.933 30.710 39.460 1.00 25.93 98 ARG A O 1
ATOM 705 N N . PHE A 1 103 ? 11.455 30.845 37.295 1.00 24.73 99 PHE A N 1
ATOM 706 C CA . PHE A 1 103 ? 10.911 29.466 37.272 1.00 25.63 99 PHE A CA 1
ATOM 707 C C . PHE A 1 103 ? 12.053 28.441 37.362 1.00 26.24 99 PHE A C 1
ATOM 708 O O . PHE A 1 103 ? 11.965 27.418 38.033 1.00 22.37 99 PHE A O 1
ATOM 716 N N . ILE A 1 104 ? 13.133 28.715 36.646 1.00 23.89 100 ILE A N 1
ATOM 717 C CA . ILE A 1 104 ? 14.242 27.782 36.667 1.00 23.65 100 ILE A CA 1
ATOM 718 C C . ILE A 1 104 ? 14.949 27.613 38.043 1.00 24.97 100 ILE A C 1
ATOM 719 O O . ILE A 1 104 ? 15.416 26.503 38.357 1.00 28.21 100 ILE A O 1
ATOM 724 N N . ALA A 1 105 ? 14.996 28.683 38.856 1.00 25.32 101 ALA A N 1
ATOM 725 C CA . ALA A 1 105 ? 15.782 28.710 40.109 1.00 26.81 101 ALA A CA 1
ATOM 726 C C . ALA A 1 105 ? 15.546 27.525 41.044 1.00 26.03 101 ALA A C 1
ATOM 727 O O . ALA A 1 105 ? 16.502 26.899 41.480 1.00 27.73 101 ALA A O 1
ATOM 729 N N . PRO A 1 106 ? 14.281 27.201 41.374 1.00 26.82 102 PRO A N 1
ATOM 730 C CA . PRO A 1 106 ? 14.031 26.071 42.266 1.00 27.47 102 PRO A CA 1
ATOM 731 C C . PRO A 1 106 ? 14.453 24.731 41.665 1.00 28.94 102 PRO A C 1
ATOM 732 O O . PRO A 1 106 ? 14.586 23.750 42.422 1.00 27.56 102 PRO A O 1
ATOM 736 N N . TYR A 1 107 ? 14.665 24.674 40.331 1.00 25.28 103 TYR A N 1
ATOM 737 C CA . TYR A 1 107 ? 15.056 23.429 39.667 1.00 25.26 103 TYR A CA 1
ATOM 738 C C . TYR A 1 107 ? 16.397 23.622 38.969 1.00 24.57 103 TYR A C 1
ATOM 739 O O . TYR A 1 107 ? 16.684 22.953 37.997 1.00 23.91 103 TYR A O 1
ATOM 748 N N . GLU A 1 108 ? 17.237 24.520 39.492 1.00 25.32 104 GLU A N 1
ATOM 749 C CA . GLU A 1 108 ? 18.508 24.803 38.829 1.00 27.85 104 GLU A CA 1
ATOM 750 C C . GLU A 1 108 ? 19.323 23.580 38.624 1.00 26.01 104 GLU A C 1
ATOM 751 O O . GLU A 1 108 ? 19.552 22.819 39.553 1.00 25.93 104 GLU A O 1
ATOM 757 N N . GLY A 1 109 ? 19.775 23.353 37.396 1.00 25.90 105 GLY A N 1
ATOM 758 C CA . GLY A 1 109 ? 20.562 22.151 37.116 1.00 28.78 105 GLY A CA 1
ATOM 759 C C . GLY A 1 109 ? 19.759 20.863 36.952 1.00 26.19 105 GLY A C 1
ATOM 760 O O . GLY A 1 109 ? 20.364 19.803 36.711 1.00 25.91 105 GLY A O 1
ATOM 761 N N . ARG A 1 110 ? 18.417 20.947 37.032 1.00 24.35 106 ARG A N 1
ATOM 762 C CA . ARG A 1 110 ? 17.552 19.751 37.041 1.00 23.16 106 ARG A CA 1
ATOM 763 C C . ARG A 1 110 ? 16.521 19.736 35.897 1.00 21.45 106 ARG A C 1
ATOM 764 O O . ARG A 1 110 ? 15.721 18.821 35.840 1.00 22.81 106 ARG A O 1
ATOM 772 N N . ILE A 1 111 ? 16.621 20.715 34.991 1.00 20.39 107 ILE A N 1
ATOM 773 C CA . ILE A 1 111 ? 15.672 20.868 33.894 1.00 19.13 107 ILE A CA 1
ATOM 774 C C . ILE A 1 111 ? 16.456 20.526 32.636 1.00 20.29 107 ILE A C 1
ATOM 775 O O . ILE A 1 111 ? 17.496 21.155 32.336 1.00 18.52 107 ILE A O 1
ATOM 780 N N . LEU A 1 112 ? 15.913 19.574 31.885 1.00 18.84 108 LEU A N 1
ATOM 781 C CA . LEU A 1 112 ? 16.587 19.130 30.647 1.00 18.51 108 LEU A CA 1
ATOM 782 C C . LEU A 1 112 ? 15.707 19.528 29.468 1.00 20.03 108 LEU A C 1
ATOM 783 O O . LEU A 1 112 ? 14.527 19.708 29.648 1.00 18.55 108 LEU A O 1
ATOM 788 N N . ASN A 1 113 ? 16.286 19.615 28.256 1.00 20.07 109 ASN A N 1
ATOM 789 C CA . ASN A 1 113 ? 15.523 19.954 27.086 1.00 20.65 109 ASN A CA 1
ATOM 790 C C . ASN A 1 113 ? 16.203 19.233 25.952 1.00 19.48 109 ASN A C 1
ATOM 791 O O . ASN A 1 113 ? 17.394 18.954 26.045 1.00 20.03 109 ASN A O 1
ATOM 796 N N . ILE A 1 114 ? 15.409 18.846 24.963 1.00 18.47 110 ILE A N 1
ATOM 797 C CA . ILE A 1 114 ? 15.977 18.243 23.729 1.00 18.97 110 ILE A CA 1
ATOM 798 C C . ILE A 1 114 ? 15.761 19.232 22.609 1.00 20.47 110 ILE A C 1
ATOM 799 O O . ILE A 1 114 ? 14.696 19.872 22.519 1.00 19.26 110 ILE A O 1
ATOM 804 N N . HIS A 1 115 ? 16.754 19.361 21.760 1.00 19.19 111 HIS A N 1
ATOM 805 C CA . HIS A 1 115 ? 16.640 20.293 20.603 1.00 19.69 111 HIS A CA 1
ATOM 806 C C . HIS A 1 115 ? 17.128 19.606 19.356 1.00 18.04 111 HIS A C 1
ATOM 807 O O . HIS A 1 115 ? 18.221 18.947 19.368 1.00 18.31 111 HIS A O 1
ATOM 814 N N . PRO A 1 116 ? 16.369 19.699 18.253 1.00 19.42 112 PRO A N 1
ATOM 815 C CA . PRO A 1 116 ? 16.765 18.883 17.065 1.00 19.74 112 PRO A CA 1
ATOM 816 C C . PRO A 1 116 ? 17.829 19.539 16.162 1.00 19.50 112 PRO A C 1
ATOM 817 O O . PRO A 1 116 ? 17.667 19.558 14.932 1.00 16.20 112 PRO A O 1
ATOM 821 N N . SER A 1 117 ? 18.933 19.972 16.763 1.00 18.46 113 SER A N 1
ATOM 822 C CA . SER A 1 117 ? 20.149 20.322 15.999 1.00 20.02 113 SER A CA 1
ATOM 823 C C . SER A 1 117 ? 21.387 19.868 16.781 1.00 18.71 113 SER A C 1
ATOM 824 O O . SER A 1 117 ? 21.273 19.457 17.915 1.00 19.17 113 SER A O 1
ATOM 827 N N . LEU A 1 118 ? 22.563 19.998 16.182 1.00 19.15 114 LEU A N 1
ATOM 828 C CA . LEU A 1 118 ? 23.815 19.782 16.893 1.00 19.60 114 LEU A CA 1
ATOM 829 C C . LEU A 1 118 ? 24.252 21.119 17.445 1.00 21.38 114 LEU A C 1
ATOM 830 O O . LEU A 1 118 ? 24.997 21.876 16.798 1.00 19.61 114 LEU A O 1
ATOM 835 N N . LEU A 1 119 ? 23.676 21.506 18.584 1.00 18.58 115 LEU A N 1
ATOM 836 C CA . LEU A 1 119 ? 24.079 22.763 19.231 1.00 21.49 115 LEU A CA 1
ATOM 837 C C . LEU A 1 119 ? 25.641 22.886 19.401 1.00 20.65 115 LEU A C 1
ATOM 838 O O . LEU A 1 119 ? 26.320 21.891 19.639 1.00 19.92 115 LEU A O 1
ATOM 843 N N . PRO A 1 120 ? 26.186 24.114 19.251 1.00 22.17 116 PRO A N 1
ATOM 844 C CA . PRO A 1 120 ? 25.454 25.377 19.166 1.00 21.82 116 PRO A CA 1
ATOM 845 C C . PRO A 1 120 ? 24.907 25.777 17.762 1.00 24.55 116 PRO A C 1
ATOM 846 O O . PRO A 1 120 ? 24.390 26.914 17.654 1.00 22.04 116 PRO A O 1
ATOM 850 N N . LEU A 1 121 ? 24.976 24.898 16.745 1.00 19.71 117 LEU A N 1
ATOM 851 C CA . LEU A 1 121 ? 24.351 25.175 15.443 1.00 20.02 117 LEU A CA 1
ATOM 852 C C . LEU A 1 121 ? 22.836 25.258 15.574 1.00 20.95 117 LEU A C 1
ATOM 853 O O . LEU A 1 121 ? 22.239 24.493 16.338 1.00 21.52 117 LEU A O 1
ATOM 858 N N . PHE A 1 122 ? 22.242 26.206 14.852 1.00 18.85 118 PHE A N 1
ATOM 859 C CA . PHE A 1 122 ? 20.789 26.256 14.674 1.00 20.55 118 PHE A CA 1
ATOM 860 C C . PHE A 1 122 ? 19.996 26.154 15.957 1.00 20.30 118 PHE A C 1
ATOM 861 O O . PHE A 1 122 ? 19.145 25.267 16.079 1.00 21.88 118 PHE A O 1
ATOM 869 N N . PRO A 1 123 ? 20.228 27.092 16.903 1.00 21.75 119 PRO A N 1
ATOM 870 C CA . PRO A 1 123 ? 19.563 26.954 18.229 1.00 22.34 119 PRO A CA 1
ATOM 871 C C . PRO A 1 123 ? 18.042 27.332 18.242 1.00 24.17 119 PRO A C 1
ATOM 872 O O . PRO A 1 123 ? 17.343 27.156 19.257 1.00 27.47 119 PRO A O 1
ATOM 876 N N . GLY A 1 124 ? 17.566 27.917 17.185 1.00 25.46 120 GLY A N 1
ATOM 877 C CA . GLY A 1 124 ? 16.149 28.317 17.115 1.00 24.31 120 GLY A CA 1
ATOM 878 C C . GLY A 1 124 ? 15.339 27.341 16.268 1.00 25.29 120 GLY A C 1
ATOM 879 O O . GLY A 1 124 ? 15.360 26.143 16.510 1.00 25.12 120 GLY A O 1
ATOM 880 N N . LEU A 1 125 ? 14.582 27.833 15.284 1.00 24.83 121 LEU A N 1
ATOM 881 C CA . LEU A 1 125 ? 13.609 27.007 14.525 1.00 23.85 121 LEU A CA 1
ATOM 882 C C . LEU A 1 125 ? 14.169 26.500 13.191 1.00 23.16 121 LEU A C 1
ATOM 883 O O . LEU A 1 125 ? 15.266 26.882 12.784 1.00 21.50 121 LEU A O 1
ATOM 888 N N . HIS A 1 126 ? 13.373 25.682 12.486 1.00 21.93 122 HIS A N 1
ATOM 889 C CA . HIS A 1 126 ? 13.740 25.146 11.140 1.00 23.57 122 HIS A CA 1
ATOM 890 C C . HIS A 1 126 ? 15.106 24.471 11.066 1.00 21.37 122 HIS A C 1
ATOM 891 O O . HIS A 1 126 ? 15.894 24.699 10.126 1.00 22.13 122 HIS A O 1
ATOM 898 N N . THR A 1 127 ? 15.459 23.723 12.104 1.00 20.29 123 THR A N 1
ATOM 899 C CA . THR A 1 127 ? 16.803 23.215 12.177 1.00 19.46 123 THR A CA 1
ATOM 900 C C . THR A 1 127 ? 17.145 22.281 10.993 1.00 20.28 123 THR A C 1
ATOM 901 O O . THR A 1 127 ? 18.269 22.293 10.507 1.00 19.80 123 THR A O 1
ATOM 905 N N . HIS A 1 128 ? 16.179 21.500 10.504 1.00 19.04 124 HIS A N 1
ATOM 906 C CA . HIS A 1 128 ? 16.489 20.535 9.434 1.00 21.41 124 HIS A CA 1
ATOM 907 C C . HIS A 1 128 ? 16.661 21.235 8.109 1.00 20.27 124 HIS A C 1
ATOM 908 O O . HIS A 1 128 ? 17.592 20.876 7.359 1.00 21.28 124 HIS A O 1
ATOM 915 N N . GLN A 1 129 ? 15.777 22.204 7.785 1.00 19.35 125 GLN A N 1
ATOM 916 C CA . GLN A 1 129 ? 15.985 22.942 6.589 1.00 19.92 125 GLN A CA 1
ATOM 917 C C . GLN A 1 129 ? 17.345 23.659 6.639 1.00 20.24 125 GLN A C 1
ATOM 918 O O . GLN A 1 129 ? 18.057 23.715 5.605 1.00 20.91 125 GLN A O 1
ATOM 924 N N . ARG A 1 130 ? 17.673 24.253 7.795 1.00 19.49 126 ARG A N 1
ATOM 925 C CA . ARG A 1 130 ? 18.933 24.974 7.932 1.00 20.15 126 ARG A CA 1
ATOM 926 C C . ARG A 1 130 ? 20.187 24.114 7.687 1.00 20.35 126 ARG A C 1
ATOM 927 O O . ARG A 1 130 ? 21.156 24.558 7.058 1.00 20.48 126 ARG A O 1
ATOM 935 N N . ALA A 1 131 ? 20.181 22.902 8.217 1.00 20.61 127 ALA A N 1
ATOM 936 C CA . ALA A 1 131 ? 21.262 21.928 7.939 1.00 21.79 127 ALA A CA 1
ATOM 937 C C . ALA A 1 131 ? 21.372 21.674 6.419 1.00 21.63 127 ALA A C 1
ATOM 938 O O . ALA A 1 131 ? 22.506 21.664 5.900 1.00 20.76 127 ALA A O 1
ATOM 940 N N . LEU A 1 132 ? 20.228 21.459 5.726 1.00 19.46 128 LEU A N 1
ATOM 941 C CA . LEU A 1 132 ? 20.244 21.217 4.281 1.00 21.59 128 LEU A CA 1
ATOM 942 C C . LEU A 1 132 ? 20.714 22.450 3.549 1.00 23.28 128 LEU A C 1
ATOM 943 O O . LEU A 1 132 ? 21.508 22.332 2.553 1.00 22.17 128 LEU A O 1
ATOM 948 N N . ASP A 1 133 ? 20.239 23.624 3.975 1.00 22.68 129 ASP A N 1
ATOM 949 C CA . ASP A 1 133 ? 20.704 24.870 3.311 1.00 24.48 129 ASP A CA 1
ATOM 950 C C . ASP A 1 133 ? 22.229 25.089 3.454 1.00 24.89 129 ASP A C 1
ATOM 951 O O . ASP A 1 133 ? 22.834 25.711 2.548 1.00 21.86 129 ASP A O 1
ATOM 956 N N . ALA A 1 134 ? 22.830 24.636 4.583 1.00 20.47 130 ALA A N 1
ATOM 957 C CA . ALA A 1 134 ? 24.279 24.758 4.811 1.00 23.44 130 ALA A CA 1
ATOM 958 C C . ALA A 1 134 ? 25.008 23.598 4.113 1.00 22.61 130 ALA A C 1
ATOM 959 O O . ALA A 1 134 ? 26.239 23.568 4.126 1.00 23.38 130 ALA A O 1
ATOM 961 N N . GLY A 1 135 ? 24.250 22.709 3.446 1.00 21.87 131 GLY A N 1
ATOM 962 C CA . GLY A 1 135 ? 24.853 21.560 2.699 1.00 20.62 131 GLY A CA 1
ATOM 963 C C . GLY A 1 135 ? 25.516 20.495 3.596 1.00 20.35 131 GLY A C 1
ATOM 964 O O . GLY A 1 135 ? 26.414 19.740 3.156 1.00 18.44 131 GLY A O 1
ATOM 965 N N . MET A 1 136 ? 25.048 20.382 4.862 1.00 19.73 132 MET A N 1
ATOM 966 C CA . MET A 1 136 ? 25.723 19.509 5.814 1.00 18.97 132 MET A CA 1
ATOM 967 C C . MET A 1 136 ? 25.399 18.064 5.451 1.00 19.19 132 MET A C 1
ATOM 968 O O . MET A 1 136 ? 24.308 17.815 4.860 1.00 18.17 132 MET A O 1
ATOM 973 N N . LYS A 1 137 ? 26.306 17.150 5.764 1.00 19.09 133 LYS A N 1
ATOM 974 C CA . LYS A 1 137 ? 26.063 15.724 5.501 1.00 19.35 133 LYS A CA 1
ATOM 975 C C . LYS A 1 137 ? 25.722 14.883 6.720 1.00 19.55 133 LYS A C 1
ATOM 976 O O . LYS A 1 137 ? 25.525 13.639 6.591 1.00 20.12 133 LYS A O 1
ATOM 982 N N . LEU A 1 138 ? 25.657 15.545 7.867 1.00 19.55 134 LEU A N 1
ATOM 983 C CA . LEU A 1 138 ? 25.293 14.946 9.175 1.00 19.53 134 LEU A CA 1
ATOM 984 C C . LEU A 1 138 ? 24.408 15.966 9.852 1.00 18.91 134 LEU A C 1
ATOM 985 O O . LEU A 1 138 ? 24.621 17.213 9.678 1.00 18.64 134 LEU A O 1
ATOM 990 N N . ALA A 1 139 ? 23.434 15.454 10.649 1.00 16.71 135 ALA A N 1
ATOM 991 C CA . ALA A 1 139 ? 22.621 16.366 11.461 1.00 17.85 135 ALA A CA 1
ATOM 992 C C . ALA A 1 139 ? 22.278 15.603 12.693 1.00 18.03 135 ALA A C 1
ATOM 993 O O . ALA A 1 139 ? 22.669 14.427 12.878 1.00 21.45 135 ALA A O 1
ATOM 995 N N . GLY A 1 140 ? 21.506 16.185 13.578 1.00 22.32 136 GLY A N 1
ATOM 996 C CA . GLY A 1 14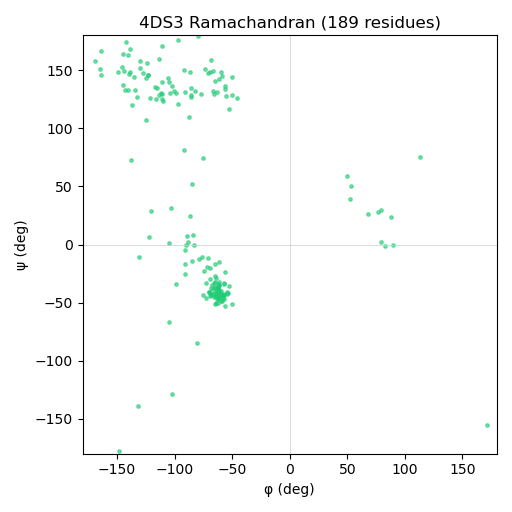0 ? 21.251 15.404 14.817 1.00 20.66 136 GLY A CA 1
ATOM 997 C C . GLY A 1 140 ? 20.551 16.218 15.838 1.00 20.78 136 GLY A C 1
ATOM 998 O O . GLY A 1 140 ? 19.834 17.165 15.514 1.00 16.49 136 GLY A O 1
ATOM 999 N N . CYS A 1 141 ? 20.728 15.825 17.090 1.00 18.29 137 CYS A N 1
ATOM 1000 C CA . CYS A 1 141 ? 19.963 16.392 18.164 1.00 18.05 137 CYS A CA 1
ATOM 1001 C C . CYS A 1 141 ? 20.783 16.516 19.438 1.00 18.98 137 CYS A C 1
ATOM 1002 O O . CYS A 1 141 ? 21.864 15.928 19.502 1.00 18.91 137 CYS A O 1
ATOM 1005 N N . THR A 1 142 ? 20.309 17.328 20.402 1.00 16.47 138 THR A N 1
ATOM 1006 C CA . THR A 1 142 ? 21.093 17.654 21.609 1.00 16.99 138 THR A CA 1
ATOM 1007 C C . THR A 1 142 ? 20.176 17.673 22.836 1.00 17.19 138 THR A C 1
ATOM 1008 O O . THR A 1 142 ? 19.088 18.320 22.784 1.00 18.65 138 THR A O 1
ATOM 1012 N N . VAL A 1 143 ? 20.600 17.028 23.914 1.00 19.11 139 VAL A N 1
ATOM 1013 C CA . VAL A 1 143 ? 19.920 17.213 25.174 1.00 18.51 139 VAL A CA 1
ATOM 1014 C C . VAL A 1 143 ? 20.833 18.141 26.011 1.00 18.21 139 VAL A C 1
ATOM 1015 O O . VAL A 1 143 ? 22.056 17.919 26.067 1.00 17.93 139 VAL A O 1
ATOM 1019 N N . HIS A 1 144 ? 20.279 19.211 26.600 1.00 18.06 140 HIS A N 1
ATOM 1020 C CA . HIS A 1 144 ? 21.067 20.125 27.359 1.00 19.41 140 HIS A CA 1
ATOM 1021 C C . HIS A 1 144 ? 20.325 20.525 28.606 1.00 19.35 140 HIS A C 1
ATOM 1022 O O . HIS A 1 144 ? 19.100 20.342 28.688 1.00 20.66 140 HIS A O 1
ATOM 1029 N N . LEU A 1 145 ? 21.022 21.183 29.538 1.00 19.41 141 LEU A N 1
ATOM 1030 C CA . LEU A 1 145 ? 20.324 21.727 30.726 1.00 20.85 141 LEU A CA 1
ATOM 1031 C C . LEU A 1 145 ? 19.785 23.094 30.396 1.00 19.78 141 LEU A C 1
ATOM 1032 O O . LEU A 1 145 ? 20.406 23.833 29.531 1.00 21.91 141 LEU A O 1
ATOM 1037 N N . VAL A 1 146 ? 18.679 23.439 30.998 1.00 33.50 142 VAL A N 1
ATOM 1038 C CA . VAL A 1 146 ? 18.086 24.708 30.734 1.00 34.55 142 VAL A CA 1
ATOM 1039 C C . VAL A 1 146 ? 18.507 25.621 31.878 1.00 35.20 142 VAL A C 1
ATOM 1040 O O . VAL A 1 146 ? 18.338 25.244 33.020 1.00 34.73 142 VAL A O 1
ATOM 1044 N N . THR A 1 147 ? 19.011 26.817 31.573 1.00 37.56 143 THR A N 1
ATOM 1045 C CA . THR A 1 147 ? 19.621 27.687 32.634 1.00 40.36 143 THR A CA 1
ATOM 1046 C C . THR A 1 147 ? 19.107 29.124 32.902 1.00 45.29 143 THR A C 1
ATOM 1047 O O . THR A 1 147 ? 18.727 29.853 31.959 1.00 46.44 143 THR A O 1
ATOM 1051 N N . GLU A 1 148 ? 19.163 29.508 34.201 1.00 47.30 144 GLU A N 1
ATOM 1052 C CA . GLU A 1 148 ? 19.051 30.894 34.640 1.00 53.16 144 GLU A CA 1
ATOM 1053 C C . GLU A 1 148 ? 20.382 31.559 34.307 1.00 52.71 144 GLU A C 1
ATOM 1054 O O . GLU A 1 148 ? 20.458 32.335 33.359 1.00 53.77 144 GLU A O 1
ATOM 1056 N N . ASP A 1 151 ? 18.983 31.944 26.257 1.00 61.40 147 ASP A N 1
ATOM 1057 C CA . ASP A 1 151 ? 19.227 30.575 25.762 1.00 57.14 147 ASP A CA 1
ATOM 1058 C C . ASP A 1 151 ? 20.621 29.929 26.048 1.00 52.71 147 ASP A C 1
ATOM 1059 O O . ASP A 1 151 ? 21.683 30.633 25.914 1.00 49.40 147 ASP A O 1
ATOM 1064 N N . GLU A 1 152 ? 20.558 28.644 26.519 1.00 47.73 148 GLU A N 1
ATOM 1065 C CA . GLU A 1 152 ? 21.561 27.546 26.263 1.00 44.65 148 GLU A CA 1
ATOM 1066 C C . GLU A 1 152 ? 22.470 26.917 27.344 1.00 40.77 148 GLU A C 1
ATOM 1067 O O . GLU A 1 152 ? 23.684 27.174 27.332 1.00 40.64 148 GLU A O 1
ATOM 1073 N N . GLY A 1 153 ? 21.945 26.059 28.228 1.00 35.66 149 GLY A N 1
ATOM 1074 C CA . GLY A 1 153 ? 22.792 25.549 29.292 1.00 33.33 149 GLY A CA 1
ATOM 1075 C C . GLY A 1 153 ? 23.684 24.430 28.815 1.00 33.52 149 GLY A C 1
ATOM 1076 O O . GLY A 1 153 ? 23.616 24.058 27.651 1.00 32.50 149 GLY A O 1
ATOM 1077 N N . PRO A 1 154 ? 24.527 23.887 29.718 1.00 34.39 150 PRO A N 1
ATOM 1078 C CA . PRO A 1 154 ? 25.492 22.857 29.375 1.00 36.45 150 PRO A CA 1
ATOM 1079 C C . PRO A 1 154 ? 24.909 21.670 28.605 1.00 36.03 150 PRO A C 1
ATOM 1080 O O . PRO A 1 154 ? 23.881 21.071 28.966 1.00 32.72 150 PRO A O 1
ATOM 1084 N N . ILE A 1 155 ? 25.561 21.352 27.496 1.00 21.27 151 ILE A N 1
ATOM 1085 C CA . ILE A 1 155 ? 25.138 20.163 26.692 1.00 20.78 151 ILE A CA 1
ATOM 1086 C C . ILE A 1 155 ? 25.385 18.870 27.477 1.00 21.46 151 ILE A C 1
ATOM 1087 O O . ILE A 1 155 ? 26.451 18.728 28.045 1.00 25.97 151 ILE A O 1
ATOM 1092 N N . LEU A 1 156 ? 24.421 17.960 27.550 1.00 20.84 152 LEU A N 1
ATOM 1093 C CA . LEU A 1 156 ? 24.565 16.688 28.187 1.00 20.59 152 LEU A CA 1
ATOM 1094 C C . LEU A 1 156 ? 24.856 15.554 27.214 1.00 20.28 152 LEU A C 1
ATOM 1095 O O . LEU A 1 156 ? 25.531 14.581 27.570 1.00 19.62 152 LEU A O 1
ATOM 1100 N N . ALA A 1 157 ? 24.306 15.614 25.987 1.00 19.80 153 ALA A N 1
ATOM 1101 C CA . ALA A 1 157 ? 24.406 14.427 25.066 1.00 18.77 153 ALA A CA 1
ATOM 1102 C C . ALA A 1 157 ? 24.056 14.906 23.708 1.00 17.95 153 ALA A C 1
ATOM 1103 O O . ALA A 1 157 ? 23.212 15.797 23.571 1.00 18.34 153 ALA A O 1
ATOM 1105 N N . GLN A 1 158 ? 24.610 14.268 22.700 1.00 17.36 154 GLN A N 1
ATOM 1106 C CA . GLN A 1 158 ? 24.281 14.570 21.322 1.00 17.46 154 GLN A CA 1
ATOM 1107 C C . GLN A 1 158 ? 24.313 13.326 20.484 1.00 17.32 154 GLN A C 1
ATOM 1108 O O . GLN A 1 158 ? 25.072 12.361 20.755 1.00 18.94 154 GLN A O 1
ATOM 1114 N N . ALA A 1 159 ? 23.515 13.358 19.412 1.00 16.84 155 ALA A N 1
ATOM 1115 C CA . ALA A 1 159 ? 23.466 12.256 18.427 1.00 18.21 155 ALA A CA 1
ATOM 1116 C C . ALA A 1 159 ? 23.492 12.821 17.035 1.00 19.92 155 ALA A C 1
ATOM 1117 O O . ALA A 1 159 ? 22.980 13.928 16.790 1.00 20.52 155 ALA A O 1
ATOM 1119 N N . ALA A 1 160 ? 24.162 12.100 16.133 1.00 21.06 156 ALA A N 1
ATOM 1120 C CA . ALA A 1 160 ? 24.239 12.513 14.728 1.00 19.58 156 ALA A CA 1
ATOM 1121 C C . ALA A 1 160 ? 23.749 11.392 13.856 1.00 20.21 156 ALA A C 1
ATOM 1122 O O . ALA A 1 160 ? 24.073 10.208 14.093 1.00 21.20 156 ALA A O 1
ATOM 1124 N N . VAL A 1 161 ? 23.072 11.800 12.807 1.00 20.25 157 VAL A N 1
ATOM 1125 C CA . VAL A 1 161 ? 22.646 10.904 11.765 1.00 20.39 157 VAL A CA 1
ATOM 1126 C C . VAL A 1 161 ? 23.048 11.479 10.417 1.00 20.93 157 VAL A C 1
ATOM 1127 O O . VAL A 1 161 ? 23.282 12.704 10.272 1.00 20.32 157 VAL A O 1
ATOM 1131 N N . PRO A 1 162 ? 23.151 10.599 9.399 1.00 21.10 158 PRO A N 1
ATOM 1132 C CA . PRO A 1 162 ? 23.488 11.105 8.071 1.00 21.98 158 PRO A CA 1
ATOM 1133 C C . PRO A 1 162 ? 22.349 11.904 7.437 1.00 22.65 158 PRO A C 1
ATOM 1134 O O . PRO A 1 162 ? 21.16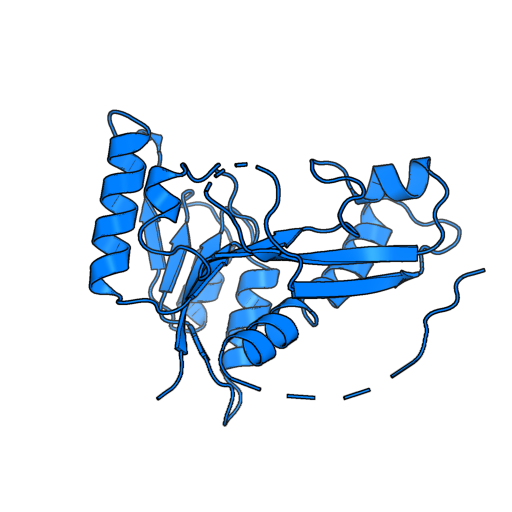9 11.624 7.691 1.00 22.83 158 PRO A O 1
ATOM 1138 N N . VAL A 1 163 ? 22.724 12.903 6.640 1.00 23.09 159 VAL A N 1
ATOM 1139 C CA . VAL A 1 163 ? 21.849 13.570 5.686 1.00 22.27 159 VAL A CA 1
ATOM 1140 C C . VAL A 1 163 ? 22.118 12.912 4.339 1.00 26.97 159 VAL A C 1
ATOM 1141 O O . VAL A 1 163 ? 23.241 12.956 3.822 1.00 27.65 159 VAL A O 1
ATOM 1145 N N . LEU A 1 164 ? 21.084 12.344 3.764 1.00 27.62 160 LEU A N 1
ATOM 1146 C CA . LEU A 1 164 ? 21.204 11.575 2.524 1.00 32.71 160 LEU A CA 1
ATOM 1147 C C . LEU A 1 164 ? 20.966 12.464 1.310 1.00 34.93 160 LEU A C 1
ATOM 1148 O O . LEU A 1 164 ? 20.204 13.440 1.389 1.00 33.76 160 LEU A O 1
ATOM 1153 N N . ASP A 1 165 ? 21.611 12.139 0.172 1.00 36.04 161 ASP A N 1
ATOM 1154 C CA . ASP A 1 165 ? 21.250 12.723 -1.111 1.00 38.63 161 ASP A CA 1
ATOM 1155 C C . ASP A 1 165 ? 19.712 12.705 -1.304 1.00 36.95 161 ASP A C 1
ATOM 1156 O O . ASP A 1 165 ? 19.041 11.665 -1.180 1.00 38.50 161 ASP A O 1
ATOM 1158 N N . GLY A 1 166 ? 19.143 13.853 -1.591 1.00 34.31 162 GLY A N 1
ATOM 1159 C CA . GLY A 1 166 ? 17.728 13.845 -1.873 1.00 31.86 162 GLY A CA 1
ATOM 1160 C C . GLY A 1 166 ? 16.849 14.043 -0.640 1.00 31.53 162 GLY A C 1
ATOM 1161 O O . GLY A 1 166 ? 15.648 14.035 -0.777 1.00 29.39 162 GLY A O 1
ATOM 1162 N N . ASP A 1 167 ? 17.432 14.198 0.565 1.00 25.84 163 ASP A N 1
ATOM 1163 C CA . ASP A 1 167 ? 16.606 14.533 1.721 1.00 27.23 163 ASP A CA 1
ATOM 1164 C C . ASP A 1 167 ? 15.852 15.844 1.531 1.00 26.38 163 ASP A C 1
ATOM 1165 O O . ASP A 1 167 ? 16.367 16.777 0.934 1.00 26.15 163 ASP A O 1
ATOM 1170 N N . THR A 1 168 ? 14.680 15.900 2.136 1.00 25.99 164 THR A N 1
ATOM 1171 C CA . THR A 1 168 ? 13.928 17.129 2.379 1.00 25.43 164 THR A CA 1
ATOM 1172 C C . THR A 1 168 ? 13.938 17.390 3.871 1.00 22.87 164 THR A C 1
ATOM 1173 O O . THR A 1 168 ? 14.394 16.558 4.646 1.00 21.53 164 THR A O 1
ATOM 1177 N N . ALA A 1 169 ? 13.476 18.562 4.281 1.00 22.99 165 ALA A N 1
ATOM 1178 C CA . ALA A 1 169 ? 13.329 18.861 5.716 1.00 21.59 165 ALA A CA 1
ATOM 1179 C C . ALA A 1 169 ? 12.502 17.730 6.390 1.00 21.24 165 ALA A C 1
ATOM 1180 O O . ALA A 1 169 ? 12.786 17.339 7.509 1.00 21.04 165 ALA A O 1
ATOM 1182 N N . GLU A 1 170 ? 11.513 17.192 5.665 1.00 22.40 166 GLU A N 1
ATOM 1183 C CA . GLU A 1 170 ? 10.611 16.199 6.257 1.00 22.48 166 GLU A CA 1
ATOM 1184 C C . GLU A 1 170 ? 11.318 14.872 6.435 1.00 21.94 166 GLU A C 1
ATOM 1185 O O . GLU A 1 170 ? 11.229 14.305 7.494 1.00 22.07 166 GLU A O 1
ATOM 1191 N N . THR A 1 171 ? 12.043 14.408 5.415 1.00 22.00 167 THR A N 1
ATOM 1192 C CA . THR A 1 171 ? 12.748 13.108 5.527 1.00 22.01 167 THR A CA 1
ATOM 1193 C C . THR A 1 171 ? 13.848 13.197 6.562 1.00 21.64 167 THR A C 1
ATOM 1194 O O . THR A 1 171 ? 14.014 12.296 7.362 1.00 21.46 167 THR A O 1
ATOM 1198 N N . LEU A 1 172 ? 14.537 14.341 6.605 1.00 21.26 168 LEU A N 1
ATOM 1199 C CA . LEU A 1 172 ? 15.605 14.499 7.543 1.00 20.11 168 LEU A CA 1
ATOM 1200 C C . LEU A 1 172 ? 15.031 14.574 8.954 1.00 20.57 168 LEU A C 1
ATOM 1201 O O . LEU A 1 172 ? 15.574 13.950 9.885 1.00 18.42 168 LEU A O 1
ATOM 1206 N N . ALA A 1 173 ? 13.943 15.352 9.117 1.00 20.12 169 ALA A N 1
ATOM 1207 C CA . ALA A 1 173 ? 13.361 15.462 10.466 1.00 20.37 169 ALA A CA 1
ATOM 1208 C C . ALA A 1 173 ? 13.009 14.071 10.939 1.00 20.87 169 ALA A C 1
ATOM 1209 O O . ALA A 1 173 ? 13.145 13.792 12.100 1.00 21.39 169 ALA A O 1
ATOM 1211 N N . ALA A 1 174 ? 12.418 13.266 10.084 1.00 20.06 170 ALA A N 1
ATOM 1212 C CA . ALA A 1 174 ? 12.004 11.947 10.583 1.00 21.46 170 ALA A CA 1
ATOM 1213 C C . ALA A 1 174 ? 13.187 11.108 11.058 1.00 22.78 170 ALA A C 1
ATOM 1214 O O . ALA A 1 174 ? 13.063 10.396 12.063 1.00 21.14 170 ALA A O 1
ATOM 1216 N N . ARG A 1 175 ? 14.331 11.206 10.360 1.00 20.86 171 ARG A N 1
ATOM 1217 C CA . ARG A 1 175 ? 15.528 10.444 10.787 1.00 21.10 171 ARG A CA 1
ATOM 1218 C C . ARG A 1 175 ? 16.099 10.953 12.115 1.00 20.43 171 ARG A C 1
ATOM 1219 O O . ARG A 1 175 ? 16.512 10.131 13.013 1.00 20.65 171 ARG A O 1
ATOM 1227 N N . VAL A 1 176 ? 16.163 12.265 12.254 1.00 19.57 172 VAL A N 1
ATOM 1228 C CA . VAL A 1 176 ? 16.679 12.871 13.486 1.00 19.27 172 VAL A CA 1
ATOM 1229 C C . VAL A 1 176 ? 15.752 12.459 14.642 1.00 18.58 172 VAL A C 1
ATOM 1230 O O . VAL A 1 176 ? 16.189 12.223 15.784 1.00 19.97 172 VAL A O 1
ATOM 1234 N N . LEU A 1 177 ? 14.470 12.401 14.350 1.00 19.46 173 LEU A N 1
ATOM 1235 C CA . LEU A 1 177 ? 13.479 12.047 15.419 1.00 19.28 173 LEU A CA 1
ATOM 1236 C C . LEU A 1 177 ? 13.746 10.631 15.978 1.00 20.40 173 LEU A C 1
ATOM 1237 O O . LEU A 1 177 ? 13.595 10.446 17.155 1.00 20.37 173 LEU A O 1
ATOM 1242 N N . LYS A 1 178 ? 14.101 9.631 15.147 1.00 20.84 174 LYS A N 1
ATOM 1243 C CA . LYS A 1 178 ? 14.518 8.297 15.642 1.00 20.97 174 LYS A CA 1
ATOM 1244 C C . LYS A 1 178 ? 15.693 8.435 16.572 1.00 19.86 174 LYS A C 1
ATOM 1245 O O . LYS A 1 178 ? 15.771 7.792 17.581 1.00 18.72 174 LYS A O 1
ATOM 1251 N N . ALA A 1 179 ? 16.648 9.263 16.216 1.00 19.73 175 ALA A N 1
ATOM 1252 C CA . ALA A 1 179 ? 17.765 9.505 17.071 1.00 19.46 175 ALA A CA 1
ATOM 1253 C C . ALA A 1 179 ? 17.344 10.198 18.433 1.00 19.87 175 ALA A C 1
ATOM 1254 O O . ALA A 1 179 ? 17.851 9.823 19.494 1.00 19.54 175 ALA A O 1
ATOM 1256 N N . GLU A 1 180 ? 16.469 11.223 18.395 1.00 18.10 176 GLU A N 1
ATOM 1257 C CA . GLU A 1 180 ? 15.953 11.838 19.597 1.00 18.28 176 GLU A CA 1
ATOM 1258 C C . GLU A 1 180 ? 15.305 10.797 20.532 1.00 18.97 176 GLU A C 1
ATOM 1259 O O . GLU A 1 180 ? 15.453 10.908 21.734 1.00 17.53 176 GLU A O 1
ATOM 1265 N N . HIS A 1 181 ? 14.522 9.866 19.977 1.00 19.31 177 HIS A N 1
ATOM 1266 C CA . HIS A 1 181 ? 13.900 8.831 20.774 1.00 20.20 177 HIS A CA 1
ATOM 1267 C C . HIS A 1 181 ? 14.910 8.017 21.562 1.00 20.04 177 HIS A C 1
ATOM 1268 O O . HIS A 1 181 ? 14.573 7.540 22.650 1.00 20.45 177 HIS A O 1
ATOM 1275 N N . ARG A 1 182 ? 16.100 7.821 21.018 1.00 19.61 178 ARG A N 1
ATOM 1276 C CA A ARG A 1 182 ? 17.193 7.014 21.644 0.50 20.31 178 ARG A CA 1
ATOM 1277 C CA B ARG A 1 182 ? 17.121 7.011 21.716 0.50 20.89 178 ARG A CA 1
ATOM 1278 C C . ARG A 1 182 ? 18.032 7.902 22.546 1.00 20.94 178 ARG A C 1
ATOM 1279 O O . ARG A 1 182 ? 18.449 7.487 23.656 1.00 20.87 178 ARG A O 1
ATOM 1294 N N . LEU A 1 183 ? 18.247 9.144 22.081 1.00 19.03 179 LEU A N 1
ATOM 1295 C CA . LEU A 1 183 ? 19.107 10.098 22.859 1.00 18.66 179 LEU A CA 1
ATOM 1296 C C . LEU A 1 183 ? 18.475 10.533 24.154 1.00 19.12 179 LEU A C 1
ATOM 1297 O O . LEU A 1 183 ? 19.175 10.602 25.164 1.00 19.22 179 LEU A O 1
ATOM 1302 N N . TYR A 1 184 ? 17.171 10.862 24.169 1.00 19.35 180 TYR A N 1
ATOM 1303 C CA . TYR A 1 184 ? 16.656 11.424 25.407 1.00 18.66 180 TYR A CA 1
ATOM 1304 C C . TYR A 1 184 ? 16.734 10.391 26.580 1.00 18.53 180 TYR A C 1
ATOM 1305 O O . TYR A 1 184 ? 17.200 10.719 27.650 1.00 19.12 180 TYR A O 1
ATOM 1314 N N . PRO A 1 185 ? 16.243 9.154 26.383 1.00 19.28 181 PRO A N 1
ATOM 1315 C CA . PRO A 1 185 ? 16.433 8.170 27.424 1.00 21.11 181 PRO A CA 1
ATOM 1316 C C . PRO A 1 185 ? 17.848 7.982 27.857 1.00 21.90 181 PRO A C 1
ATOM 1317 O O . PRO A 1 185 ? 18.069 7.783 29.026 1.00 23.20 181 PRO A O 1
ATOM 1321 N N . LEU A 1 186 ? 18.809 7.950 26.934 1.00 20.67 182 LEU A N 1
ATOM 1322 C CA . LEU A 1 186 ? 20.205 7.767 27.310 1.00 22.08 182 LEU A CA 1
ATOM 1323 C C . LEU A 1 186 ? 20.689 8.954 28.210 1.00 20.79 182 LEU A C 1
ATOM 1324 O O . LEU A 1 186 ? 21.376 8.737 29.199 1.00 21.68 182 LEU A O 1
ATOM 1329 N N . ALA A 1 187 ? 20.352 10.174 27.8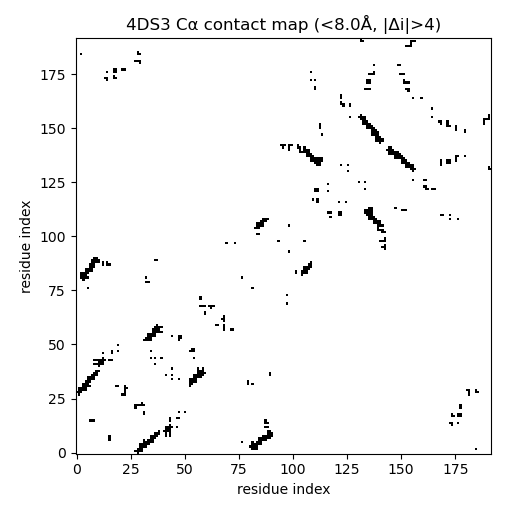67 1.00 20.16 183 ALA A N 1
ATOM 1330 C CA . ALA A 1 187 ? 20.739 11.367 28.667 1.00 20.54 183 ALA A CA 1
ATOM 1331 C C . ALA A 1 187 ? 20.080 11.319 30.023 1.00 21.65 183 ALA A C 1
ATOM 1332 O O . ALA A 1 187 ? 20.698 11.598 31.026 1.00 22.60 183 ALA A O 1
ATOM 1334 N N . LEU A 1 188 ? 18.841 10.845 30.083 1.00 22.65 184 LEU A N 1
ATOM 1335 C CA . LEU A 1 188 ? 18.131 10.806 31.361 1.00 23.10 184 LEU A CA 1
ATOM 1336 C C . LEU A 1 188 ? 18.760 9.735 32.252 1.00 24.65 184 LEU A C 1
ATOM 1337 O O . LEU A 1 188 ? 18.957 9.949 33.444 1.00 25.78 184 LEU A O 1
ATOM 1342 N N . GLN A 1 189 ? 19.102 8.581 31.636 1.00 25.75 185 GLN A N 1
ATOM 1343 C CA . GLN A 1 189 ? 19.747 7.485 32.313 1.00 28.96 185 GLN A CA 1
ATOM 1344 C C . GLN A 1 189 ? 21.073 7.941 32.909 1.00 28.41 185 GLN A C 1
ATOM 1345 O O . GLN A 1 189 ? 21.342 7.635 34.068 1.00 30.35 185 GLN A O 1
ATOM 1351 N N . LYS A 1 190 ? 21.907 8.624 32.120 1.00 29.20 186 LYS A N 1
ATOM 1352 C CA . LYS A 1 190 ? 23.195 9.152 32.586 1.00 30.54 186 LYS A CA 1
ATOM 1353 C C . LYS A 1 190 ? 23.042 10.227 33.674 1.00 32.06 186 LYS A C 1
ATOM 1354 O O . LYS A 1 190 ? 23.769 10.231 34.665 1.00 30.37 186 LYS A O 1
ATOM 1356 N N . PHE A 1 191 ? 22.073 11.119 33.504 1.00 30.60 187 PHE A N 1
ATOM 1357 C CA . PHE A 1 191 ? 21.839 12.201 34.451 1.00 30.47 187 PHE A CA 1
ATOM 1358 C C . PHE A 1 191 ? 21.393 11.623 35.786 1.00 34.34 187 PHE A C 1
ATOM 1359 O O . PHE A 1 191 ? 21.946 12.007 36.798 1.00 34.70 187 PHE A O 1
ATOM 1367 N N . ALA A 1 192 ? 20.376 10.743 35.751 1.00 33.48 188 ALA A N 1
ATOM 1368 C CA . ALA A 1 192 ? 19.647 10.223 36.935 1.00 36.30 188 ALA A CA 1
ATOM 1369 C C . ALA A 1 192 ? 20.473 9.252 37.728 1.00 37.89 188 ALA A C 1
ATOM 1370 O O . ALA A 1 192 ? 20.303 9.173 38.935 1.00 46.06 188 ALA A O 1
ATOM 1372 N N . ALA A 1 193 ? 21.333 8.480 37.071 1.00 38.89 189 ALA A N 1
ATOM 1373 C CA . ALA A 1 193 ? 22.072 7.434 37.785 1.00 40.31 189 ALA A CA 1
ATOM 1374 C C . ALA A 1 193 ? 23.258 8.088 38.492 1.00 39.92 189 ALA A C 1
ATOM 1375 O O . ALA A 1 193 ? 23.899 8.965 37.914 1.00 48.34 189 ALA A O 1
ATOM 1377 N N . GLY A 1 204 ? 31.074 4.371 17.588 1.00 45.65 199 GLY A N 1
ATOM 1378 C CA . GLY A 1 204 ? 32.448 4.617 17.189 1.00 42.43 199 GLY A CA 1
ATOM 1379 C C . GLY A 1 204 ? 32.402 5.910 16.359 1.00 41.80 199 GLY A C 1
ATOM 1380 O O . GLY A 1 204 ? 32.948 6.932 16.772 1.00 37.42 199 GLY A O 1
ATOM 1381 N N . MET A 1 205 ? 31.759 5.855 15.193 1.00 38.81 200 MET A N 1
ATOM 1382 C CA . MET A 1 205 ? 31.741 6.973 14.211 1.00 35.06 200 MET A CA 1
ATOM 1383 C C . MET A 1 205 ? 30.648 6.832 13.162 1.00 32.93 200 MET A C 1
ATOM 1384 O O . MET A 1 205 ? 30.276 5.722 12.775 1.00 32.58 200 MET A O 1
ATOM 1389 N N . VAL A 1 206 ? 30.103 7.956 12.734 1.00 28.45 201 VAL A N 1
ATOM 1390 C CA . VAL A 1 206 ? 29.212 7.972 11.579 1.00 27.37 201 VAL A CA 1
ATOM 1391 C C . VAL A 1 206 ? 29.873 8.692 10.384 1.00 26.32 201 VAL A C 1
ATOM 1392 O O . VAL A 1 206 ? 30.443 9.758 10.549 1.00 23.56 201 VAL A O 1
ATOM 1396 N N . LEU A 1 207 ? 29.882 8.070 9.213 1.00 25.25 202 LEU A N 1
ATOM 1397 C CA . LEU A 1 207 ? 30.506 8.677 8.002 1.00 25.76 202 LEU A CA 1
ATOM 1398 C C . LEU A 1 207 ? 29.375 8.921 7.006 1.00 26.09 202 LEU A C 1
ATOM 1399 O O . LEU A 1 207 ? 28.452 8.045 6.804 1.00 28.11 202 LEU A O 1
ATOM 1404 N N . SER A 1 208 ? 29.362 10.095 6.395 1.00 22.05 203 SER A N 1
ATOM 1405 C CA . SER A 1 208 ? 28.297 10.362 5.431 1.00 22.87 203 SER A CA 1
ATOM 1406 C C . SER A 1 208 ? 28.890 11.046 4.219 1.00 24.44 203 SER A C 1
ATOM 1407 O O . SER A 1 208 ? 29.445 12.123 4.362 1.00 21.37 203 SER A O 1
ATOM 1410 N N . ALA A 1 209 ? 28.771 10.440 3.014 1.00 24.91 204 ALA A N 1
ATOM 1411 C CA . ALA A 1 209 ? 29.501 10.937 1.845 1.00 28.58 204 ALA A CA 1
ATOM 1412 C C . ALA A 1 209 ? 28.608 10.805 0.630 1.00 37.64 204 ALA A C 1
ATOM 1413 O O . ALA A 1 209 ? 29.088 10.837 -0.512 1.00 39.38 204 ALA A O 1
#

Secondary structure (DSSP, 8-state):
-PEEEEEEESS--HHHHHHHHHHTSTT-SEEEEEEEES-TT-THHHHHHHTT--EEE--GGGSSSHHHHHHHHHHHHHHH--SEEEESS--SPPPHHHHGGGTT-EEEEESS-TTSS-SS-HHHHHHHTT-SEEEEEEEE-------EEEEEEEEPPTT--HHHHHHHHHHHHHHHHHHHHHHHH-------

CATH classification: 3.40.50.170

Sequence (192 aa):
KRNRVVIFISGGGSNMEALIRAAQAPGFPAEIVAVFSDKAEAGGLAKAEAAGIATQVFKRKDFASKEAHEDAILAALDVLKPDIICLAGYMRLLSGRFIAPYEGRILNIHPSLLPLFPGLHTHQRALDAGMKLAGCTVHLVTEDEGPILAQAAVPVLDGDTAETLAARVLKAEHRRLYPLALQKFAAGMVLSA

InterPro domains:
  IPR001555 Phosphoribosylglycinamide formyltransferase, active site [PS00373] (136-159)
  IPR002376 Formyl transferase, N-terminal [PF00551] (5-184)
  IPR004607 Phosphoribosylglycinamide formyltransferase [MF_01930] (5-190)
  IPR004607 Phosphoribosylglycinamide formyltransferase [TIGR00639] (5-191)
  IPR004607 Phosphoribosylglycinamide formyltransferase [cd08645] (5-187)
  IPR036477 Formyl transferase, N-terminal domain superfamily [SSF53328] (5-191)

B-factor: mean 26.94, std 8.33, range [14.76, 65.19]

Organism: Brucella melitensis biotype 1 (strain ATCC 23456 / CCUG 17765 / NCTC 10094 / 16M) (NCBI:txid224914)

Nearest PDB structures (foldseek):
  4ds3-assembly1_A-2  TM=1.005E+00  e=2.054E-40  Brucella melitensis bv. 1 str. 16M
  1men-assembly1_A  TM=9.537E-01  e=2.190E-23  Homo sapiens
  5j9f-assembly2_A  TM=9.505E-01  e=2.056E-23  Homo sapiens
  4zyv-assembly1_A  TM=9.540E-01  e=2.451E-22  Homo sapiens
  3gar-assembly1_A-2  TM=9.564E-01  e=5.253E-22  Escherichia coli

Foldseek 3Di:
DAFEEEEEAAALCLLVLLQQVLQVDPPQRHHYAEYEYLHPVHNVVVVCVVSPHHYYYQHCVVDPDVVVSLVVVVVVVVVRPGLAYEYEHHPDDDALVSCVVCPPRYKYKAFFDPPPPRDPLRLQVCVVVVHQKTEMWIAHVHCVPHGTQDIDIDTDDVPDDSVNVVVVRSVVSSVTVSVSCSVSRPDDDDGD

Solvent-accessible surface area: 9408 Å² total; per-residue (Å²): 161,87,36,79,0,0,0,1,0,14,31,44,8,41,17,0,46,4,0,4,147,27,9,122,47,137,74,11,27,0,78,13,22,1,0,5,4,4,77,55,138,6,36,0,13,66,90,0,105,95,43,66,24,66,48,67,46,41,92,77,96,104,53,109,44,87,102,36,4,7,60,21,6,31,68,20,0,78,121,37,128,6,54,1,0,0,12,7,37,20,139,78,76,27,35,35,118,1,5,59,68,18,87,30,86,0,0,30,13,24,44,4,42,9,117,78,30,62,36,136,137,6,31,77,86,3,42,107,68,54,58,78,54,8,0,0,0,0,12,25,24,60,88,175,72,6,85,81,68,20,80,25,41,20,36,7,91,102,75,23,66,22,130,68,0,33,59,57,0,62,124,12,12,29,159,9,0,16,107,3,0,79,78,67,18,101,138,158,66,147,29,148